Protein AF-0000000074539865 (afdb_homodimer)

Solvent-accessible surface area (backbone atoms only — not comparable to full-atom values): 16036 Å² total; per-residue (Å²): 131,87,47,72,59,52,36,39,35,50,22,29,33,56,69,34,39,37,68,66,50,24,8,61,72,42,70,49,50,56,68,56,40,50,52,50,49,50,51,35,33,75,71,56,28,32,43,82,44,60,30,44,44,44,73,35,41,64,71,61,54,40,61,40,39,36,40,36,40,30,18,60,74,44,59,74,61,45,48,50,52,49,52,58,56,50,66,71,38,54,41,46,21,34,31,31,33,37,48,96,51,83,43,35,31,40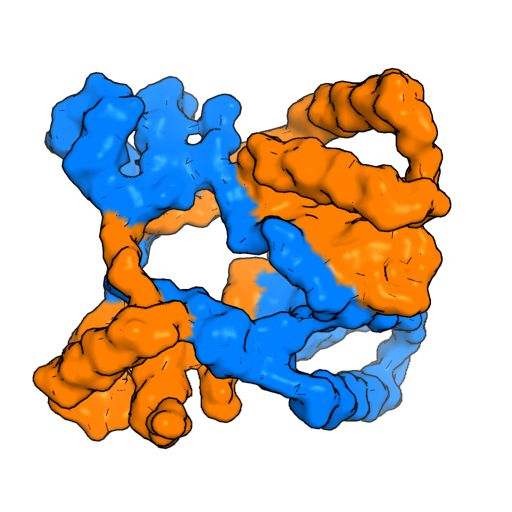,35,36,33,48,24,63,39,69,66,54,45,53,54,52,49,51,53,50,52,51,49,34,61,75,68,69,56,55,64,48,75,47,76,39,43,46,75,39,77,76,39,86,49,75,57,32,78,74,115,130,86,48,72,57,52,35,39,36,49,22,28,32,56,70,34,39,37,68,68,52,24,8,60,73,40,70,47,49,55,67,56,42,50,52,50,49,51,52,35,34,74,71,56,28,31,46,80,45,60,29,44,44,43,71,35,41,63,72,61,55,40,62,41,37,36,40,36,38,30,18,60,74,45,60,75,62,45,47,49,52,50,52,58,58,51,66,70,37,52,42,46,20,32,30,32,34,38,48,98,50,83,43,37,33,40,35,36,33,48,26,62,40,69,65,54,45,53,53,54,49,51,53,49,52,51,48,32,61,75,67,67,55,56,65,47,74,47,77,38,43,45,75,40,78,78,38,84,49,76,58,33,77,72,116

Sequence (310 aa):
MIDEKNLKILEAIAKGLSLEEIAEYAGVSKKTAYNRIKMLEDMGIVKKVKRTWEIDYKKAECDTIGILLLGVHNDYEGLKKITERLAKFDFVEKIYKLVGSNYNLLVVVRYKNLKELVSEGEKFLEWLQRSGIKIDSMAQFVGETVKDSRRTILLMIDEKNLKILEAIAKGLSLEEIAEYAGVSKKTAYNRIKMLEDMGIVKKVKRTWEIDYKKAECDTIGILLLGVHNDYEGLKKITERLAKFDFVEKIYKLVGSNYNLLVVVRYKNLKELVSEGEKFLEWLQRSGIKIDSMAQFVGETVKDSRRTILL

Nearest PDB structures (foldseek):
  2efo-assembly1_A  TM=8.301E-01  e=5.900E-10  Sulfurisphaera tokodaii str. 7
  2pn6-assembly1_A  TM=8.336E-01  e=4.194E-09  Sulfurisphaera tokodaii
  2p6s-assembly1_H  TM=8.248E-01  e=6.848E-09  Neisseria meningitidis MC58
  2pmh-assembly1_A  TM=8.325E-01  e=5.698E-09  Sulfurisphaera tokodaii str. 7
  4pcq-assembly1_B  TM=7.084E-01  e=1.298E-07  Mycobacterium tuberculosis H37Rv

Foldseek 3Di:
DQDPLNLQLQLCVQVVHDLVVSCVSSVHDSVVSVVSQVVCVVVVNDDDDPDDDDDDCVVVQWAWKKKKFKQFPDPPVLVVVLCVVLVPDPQWDDWAQCPDDSTGIIIMGIGSDPVRVVVVVVVSVVVCVVVVTDMDMDMDTDPDDPDDGDDSNPD/DQDPLNLQLQLCVQVVHDLCVSCVSSVHDSVVSVVSQVVCVVVVNDDDDPDDDDDDCVVVLWAWKKKKFKQFPDPPVLVVVLCVVLVPDPQWDDWAQCPDDSTGIIIMGIGSDPVRVVVVVVVSVVVCVVVVTDMDMDMDTDPDDPDDGDDSNPD

pLDDT: mean 91.75, std 6.08, range [60.16, 97.62]

Radius of gyration: 20.84 Å; Cα contacts (8 Å, |Δi|>4): 579; chains: 2; bounding box: 50×54×47 Å

Organism: Archaeoglobus fulgidus (strain ATCC 49558 / DSM 4304 / JCM 9628 / NBRC 100126 / VC-16) (NCBI:txid224325)

Secondary structure (DSSP, 8-state):
---HHHHHHHHHHHTT--HHHHHHHHTS-HHHHHHHHHHHHHTTSEEE----EEE-TTTTT--EEEEEEEEE-S-HHHHHHHHHHHHT-TTEEEEEEEESSS--EEEEEEESSHHHHHHHHHHHHHHHHHHT--EEEEEEEEEEEEEE-------/---HHHHHHHHHHHTT--HHHHHHHHTS-HHHHHHHHHHHHHTTSEEE----EEE-TTTTT--EEEEEEEEE-S-HHHHHHHHHHHHT-TTEEEEEEEESSS--EEEEEEESSHHHHHHHHHHHHHHHHHHT--EEEEEEEEEEEEEE-------

Structure (mmCIF, N/CA/C/O backbone):
data_AF-0000000074539865-model_v1
#
loop_
_entity.id
_entity.type
_entity.pdbx_description
1 polymer 'Transcriptional regulatory protein, AsnC family'
#
loop_
_atom_site.group_PDB
_atom_site.id
_atom_site.type_symbol
_atom_site.label_atom_id
_atom_site.label_alt_id
_atom_site.label_comp_id
_atom_site.label_asym_id
_atom_site.label_entity_id
_atom_site.label_seq_id
_atom_site.pdbx_PDB_ins_code
_atom_site.Cartn_x
_atom_site.Cartn_y
_atom_site.Cartn_z
_atom_site.occupancy
_atom_site.B_iso_or_equiv
_atom_site.auth_seq_id
_atom_site.auth_comp_id
_atom_site.auth_asym_id
_atom_site.auth_atom_id
_atom_site.pdbx_PDB_model_num
ATOM 1 N N . MET A 1 1 ? 13.68 18.109 -17.203 1 60.16 1 MET A N 1
ATOM 2 C CA . MET A 1 1 ? 14.367 16.906 -16.766 1 60.16 1 MET A CA 1
ATOM 3 C C . MET A 1 1 ? 14.625 16.938 -15.266 1 60.16 1 MET A C 1
ATOM 5 O O . MET A 1 1 ? 14.867 18.016 -14.703 1 60.16 1 MET A O 1
ATOM 9 N N . ILE A 1 2 ? 14.117 15.898 -14.523 1 78.88 2 ILE A N 1
ATOM 10 C CA . ILE A 1 2 ? 14.352 15.883 -13.086 1 78.88 2 ILE A CA 1
ATOM 11 C C . ILE A 1 2 ? 15.828 15.594 -12.805 1 78.88 2 ILE A C 1
ATOM 13 O O . ILE A 1 2 ? 16.391 14.633 -13.336 1 78.88 2 ILE A O 1
ATOM 17 N N . ASP A 1 3 ? 16.531 16.641 -12.281 1 86.19 3 ASP A N 1
ATOM 18 C CA . ASP A 1 3 ? 17.953 16.484 -11.977 1 86.19 3 ASP A CA 1
ATOM 19 C C . ASP A 1 3 ? 18.156 15.781 -10.633 1 86.19 3 ASP A C 1
ATOM 21 O O . ASP A 1 3 ? 17.188 15.32 -10.023 1 86.19 3 ASP A O 1
ATOM 25 N N . GLU A 1 4 ? 19.469 15.633 -10.312 1 89.88 4 GLU A N 1
ATOM 26 C CA . GLU A 1 4 ? 19.828 14.883 -9.109 1 89.88 4 GLU A CA 1
ATOM 27 C C . GLU A 1 4 ? 19.219 15.508 -7.863 1 89.88 4 GLU A C 1
ATOM 29 O O . GLU A 1 4 ? 18.781 14.797 -6.953 1 89.88 4 GLU A O 1
ATOM 34 N N . LYS A 1 5 ? 19.25 16.812 -7.789 1 91.62 5 LYS A N 1
ATOM 35 C CA . LYS A 1 5 ? 18.672 17.5 -6.641 1 91.62 5 LYS A CA 1
ATOM 36 C C . LYS A 1 5 ? 17.172 17.234 -6.527 1 91.62 5 LYS A C 1
ATOM 38 O O . LYS A 1 5 ? 16.656 17 -5.434 1 91.62 5 LYS A O 1
ATOM 43 N N . ASN A 1 6 ? 16.516 17.25 -7.641 1 93.31 6 ASN A N 1
ATOM 44 C CA . ASN A 1 6 ? 15.094 16.938 -7.645 1 93.31 6 ASN A CA 1
ATOM 45 C C . ASN A 1 6 ? 14.828 15.523 -7.152 1 93.31 6 ASN A C 1
ATOM 47 O O . ASN A 1 6 ? 13.852 15.281 -6.438 1 93.31 6 ASN A O 1
ATOM 51 N N . LEU A 1 7 ? 15.711 14.68 -7.535 1 92.81 7 LEU A N 1
ATOM 52 C CA . LEU A 1 7 ? 15.539 13.297 -7.098 1 92.81 7 LEU A CA 1
ATOM 53 C C . LEU A 1 7 ? 15.727 13.18 -5.59 1 92.81 7 LEU A C 1
ATOM 55 O O . LEU A 1 7 ? 14.992 12.438 -4.926 1 92.81 7 LEU A O 1
ATOM 59 N N . LYS A 1 8 ? 16.672 13.859 -5.074 1 94.31 8 LYS A N 1
ATOM 60 C CA . LYS A 1 8 ? 16.891 13.867 -3.629 1 94.31 8 LYS A CA 1
ATOM 61 C C . LYS A 1 8 ? 15.68 14.461 -2.906 1 94.31 8 LYS A C 1
ATOM 63 O O . LYS A 1 8 ? 15.281 13.977 -1.845 1 94.31 8 LYS A O 1
ATOM 68 N N . ILE A 1 9 ? 15.203 15.438 -3.486 1 95.44 9 ILE A N 1
ATOM 69 C CA . ILE A 1 9 ? 14.016 16.062 -2.92 1 95.44 9 ILE A CA 1
ATOM 70 C C . ILE A 1 9 ? 12.844 15.094 -2.943 1 95.44 9 ILE A C 1
ATOM 72 O O . ILE A 1 9 ? 12.133 14.945 -1.95 1 95.44 9 ILE A O 1
ATOM 76 N N . LEU A 1 10 ? 12.695 14.445 -4 1 94.69 10 LEU A N 1
ATOM 77 C CA . LEU A 1 10 ? 11.625 13.453 -4.113 1 94.69 10 LEU A CA 1
ATOM 78 C C . LEU A 1 10 ? 11.805 12.352 -3.068 1 94.69 10 LEU A C 1
ATOM 80 O O . LEU A 1 10 ? 10.828 11.914 -2.459 1 94.69 10 LEU A O 1
ATOM 84 N N . GLU A 1 11 ? 13 11.938 -2.873 1 94.62 11 GLU A N 1
ATOM 85 C CA . GLU A 1 11 ? 13.289 10.93 -1.858 1 94.62 11 GLU A CA 1
ATOM 86 C C . GLU A 1 11 ? 12.883 11.414 -0.469 1 94.62 11 GLU A C 1
ATOM 88 O O . GLU A 1 11 ? 12.25 10.68 0.29 1 94.62 11 GLU A O 1
ATOM 93 N N . ALA A 1 12 ? 13.266 12.609 -0.208 1 93.94 12 ALA A N 1
ATOM 94 C CA . ALA A 1 12 ? 12.953 13.188 1.096 1 93.94 12 ALA A CA 1
ATOM 95 C C . ALA A 1 12 ? 11.445 13.305 1.295 1 93.94 12 ALA A C 1
ATOM 97 O O . ALA A 1 12 ? 10.93 13.047 2.387 1 93.94 12 ALA A O 1
ATOM 98 N N . ILE A 1 13 ? 10.758 13.656 0.245 1 93.5 13 ILE A N 1
ATOM 99 C CA . ILE A 1 13 ? 9.305 13.734 0.297 1 93.5 13 ILE A CA 1
ATOM 100 C C . ILE A 1 13 ? 8.727 12.352 0.576 1 93.5 13 ILE A C 1
ATOM 102 O O . ILE A 1 13 ? 7.852 12.195 1.435 1 93.5 13 ILE A O 1
ATOM 106 N N . ALA A 1 14 ? 9.219 11.398 -0.151 1 91.56 14 ALA A N 1
ATOM 107 C CA . ALA A 1 14 ? 8.742 10.031 0.02 1 91.56 14 ALA A CA 1
ATOM 108 C C . ALA A 1 14 ? 8.953 9.555 1.456 1 91.56 14 ALA A C 1
ATOM 110 O O . ALA A 1 14 ? 8.133 8.797 1.989 1 91.56 14 ALA A O 1
ATOM 111 N N . LYS A 1 15 ? 9.992 10.023 2.076 1 90.81 15 LYS A N 1
ATOM 112 C CA . LYS A 1 15 ? 10.32 9.648 3.447 1 90.81 15 LYS A CA 1
ATOM 113 C C . LYS A 1 15 ? 9.469 10.406 4.453 1 90.81 15 LYS A C 1
ATOM 115 O O . LYS A 1 15 ? 9.508 10.125 5.652 1 90.81 15 LYS A O 1
ATOM 120 N N . GLY A 1 16 ? 8.742 11.406 3.963 1 87.75 16 GLY A N 1
ATOM 121 C CA . GLY A 1 16 ? 7.84 12.156 4.82 1 87.75 16 GLY A CA 1
ATOM 122 C C . GLY A 1 16 ? 8.531 13.25 5.609 1 87.75 16 GLY A C 1
ATOM 123 O O . GLY A 1 16 ? 8.125 13.57 6.727 1 87.75 16 GLY A O 1
ATOM 124 N N . LEU A 1 17 ? 9.516 13.781 5.047 1 89.69 17 LEU A N 1
ATOM 125 C CA . LEU A 1 17 ? 10.289 14.797 5.75 1 89.69 17 LEU A CA 1
ATOM 126 C C . LEU A 1 17 ? 9.648 16.172 5.586 1 89.69 17 LEU A C 1
ATOM 128 O O . LEU A 1 17 ? 8.953 16.422 4.602 1 89.69 17 LEU A O 1
ATOM 132 N N . SER A 1 18 ? 9.867 17.047 6.578 1 90.69 18 SER A N 1
ATOM 133 C CA . SER A 1 18 ? 9.422 18.438 6.512 1 90.69 18 SER A CA 1
ATOM 134 C C . SER A 1 18 ? 10.25 19.234 5.504 1 90.69 18 SER A C 1
ATOM 136 O O . SER A 1 18 ? 11.281 18.766 5.023 1 90.69 18 SER A O 1
ATOM 138 N N . LEU A 1 19 ? 9.711 20.438 5.199 1 93.5 19 LEU A N 1
ATOM 139 C CA . LEU A 1 19 ? 10.43 21.281 4.258 1 93.5 19 LEU A CA 1
ATOM 140 C C . LEU A 1 19 ? 11.859 21.531 4.719 1 93.5 19 LEU A C 1
ATOM 142 O O . LEU A 1 19 ? 12.797 21.469 3.918 1 93.5 19 LEU A O 1
ATOM 146 N N . GLU A 1 20 ? 11.992 21.766 5.992 1 94.81 20 GLU A N 1
ATOM 147 C CA . GLU A 1 20 ? 13.32 22 6.551 1 94.81 20 GLU A CA 1
ATOM 148 C C . GLU A 1 20 ? 14.203 20.766 6.391 1 94.81 20 GLU A C 1
ATOM 150 O O . GLU A 1 20 ? 15.359 20.875 5.977 1 94.81 20 GLU A O 1
ATOM 155 N N . GLU A 1 21 ? 13.727 19.656 6.66 1 95.19 21 GLU A N 1
ATOM 156 C CA . GLU A 1 21 ? 14.469 18.391 6.559 1 95.19 21 GLU A CA 1
ATOM 157 C C . GLU A 1 21 ? 14.758 18.031 5.105 1 95.19 21 GLU A C 1
ATOM 159 O O . GLU A 1 21 ? 15.805 17.469 4.793 1 95.19 21 GLU A O 1
ATOM 164 N N . ILE A 1 22 ? 13.797 18.344 4.262 1 96.06 22 ILE A N 1
ATOM 165 C CA . ILE A 1 22 ? 13.977 18.109 2.832 1 96.06 22 ILE A CA 1
ATOM 166 C C . ILE A 1 22 ? 15.156 18.922 2.322 1 96.06 22 ILE A C 1
ATOM 168 O O . ILE A 1 22 ? 16.016 18.406 1.602 1 96.06 22 ILE A O 1
ATOM 172 N N . ALA A 1 23 ? 15.188 20.188 2.727 1 97.06 23 ALA A N 1
ATOM 173 C CA . ALA A 1 23 ? 16.281 21.062 2.328 1 97.06 23 ALA A CA 1
ATOM 174 C C . ALA A 1 23 ? 17.625 20.516 2.783 1 97.06 23 ALA A C 1
ATOM 176 O O . ALA A 1 23 ? 18.578 20.469 2.004 1 97.06 23 ALA A O 1
ATOM 177 N N . GLU A 1 24 ? 17.703 20.047 3.996 1 97.38 24 GLU A N 1
ATOM 178 C CA . GLU A 1 24 ? 18.922 19.469 4.555 1 97.38 24 GLU A CA 1
ATOM 179 C C . GLU A 1 24 ? 19.328 18.188 3.809 1 97.38 24 GLU A C 1
ATOM 181 O O . GLU A 1 24 ? 20.484 18.031 3.441 1 97.38 24 GLU A O 1
ATOM 186 N N . TYR A 1 25 ? 18.375 17.422 3.561 1 95.44 25 TYR A N 1
ATOM 187 C CA . TYR A 1 25 ? 18.625 16.141 2.889 1 95.44 25 TYR A CA 1
ATOM 188 C C . TYR A 1 25 ? 19.156 16.375 1.479 1 95.44 25 TYR A C 1
ATOM 190 O O . TYR A 1 25 ? 20.047 15.648 1.028 1 95.44 25 TYR A O 1
ATOM 198 N N . ALA A 1 26 ? 18.641 17.344 0.819 1 96.12 26 ALA A N 1
ATOM 199 C CA . ALA A 1 26 ? 19 17.625 -0.569 1 96.12 26 ALA A CA 1
ATOM 200 C C . ALA A 1 26 ? 20.219 18.531 -0.648 1 96.12 26 ALA A C 1
ATOM 202 O O . ALA A 1 26 ? 20.781 18.75 -1.729 1 96.12 26 ALA A O 1
ATOM 203 N N . GLY A 1 27 ? 20.594 19.109 0.435 1 96.69 27 GLY A N 1
ATOM 204 C CA . GLY A 1 27 ? 21.734 20 0.462 1 96.69 27 GLY A CA 1
ATOM 205 C C . GLY A 1 27 ? 21.484 21.344 -0.212 1 96.69 27 GLY A C 1
ATOM 206 O O . GLY A 1 27 ? 22.328 21.844 -0.958 1 96.69 27 GLY A O 1
ATOM 207 N N . VAL A 1 28 ? 20.359 21.844 -0.021 1 97 28 VAL A N 1
ATOM 208 C CA . VAL A 1 28 ? 19.984 23.125 -0.601 1 97 28 VAL A CA 1
ATOM 209 C C . VAL A 1 28 ? 19.344 24.016 0.466 1 97 28 VAL A C 1
ATOM 211 O O . VAL A 1 28 ? 19.094 23.562 1.588 1 97 28 VAL A O 1
ATOM 214 N N . SER A 1 29 ? 19.109 25.266 0.075 1 97.31 29 SER A N 1
ATOM 215 C CA . SER A 1 29 ? 18.406 26.15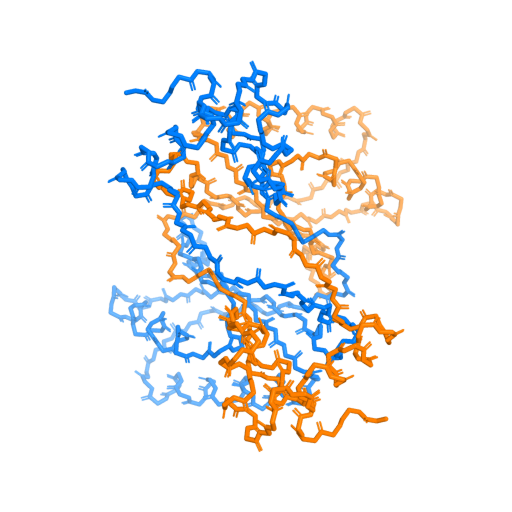6 0.986 1 97.31 29 SER A CA 1
ATOM 216 C C . SER A 1 29 ? 16.922 25.828 1.047 1 97.31 29 SER A C 1
ATOM 218 O O . SER A 1 29 ? 16.391 25.203 0.13 1 97.31 29 SER A O 1
ATOM 220 N N . LYS A 1 30 ? 16.328 26.219 2.117 1 97.31 30 LYS A N 1
ATOM 221 C CA . LYS A 1 30 ? 14.883 26.031 2.256 1 97.31 30 LYS A CA 1
ATOM 222 C C . LYS A 1 30 ? 14.133 26.656 1.082 1 97.31 30 LYS A C 1
ATOM 224 O O . LYS A 1 30 ? 13.172 26.062 0.578 1 97.31 30 LYS A O 1
ATOM 229 N N . LYS A 1 31 ? 14.578 27.812 0.707 1 97.38 31 LYS A N 1
ATOM 230 C CA . LYS A 1 31 ? 13.953 28.5 -0.417 1 97.38 31 LYS A CA 1
ATOM 231 C C . LYS A 1 31 ? 14.086 27.688 -1.704 1 97.38 31 LYS A C 1
ATOM 233 O O . LYS A 1 31 ? 13.117 27.531 -2.447 1 97.38 31 LYS A O 1
ATOM 238 N N . THR A 1 32 ? 15.211 27.219 -1.97 1 96.88 32 THR A N 1
ATOM 239 C CA . THR A 1 32 ? 15.453 26.406 -3.16 1 96.88 32 THR A CA 1
ATOM 240 C C . THR A 1 32 ? 14.602 25.141 -3.133 1 96.88 32 THR A C 1
ATOM 242 O O . THR A 1 32 ? 13.984 24.781 -4.137 1 96.88 32 THR A O 1
ATOM 245 N N . ALA A 1 33 ? 14.633 24.484 -2.002 1 97.19 33 ALA A N 1
ATOM 246 C CA . ALA A 1 33 ? 13.812 23.281 -1.857 1 97.19 33 ALA A CA 1
ATOM 247 C C . ALA A 1 33 ? 12.352 23.578 -2.182 1 97.19 33 ALA A C 1
ATOM 249 O O . ALA A 1 33 ? 11.711 22.828 -2.926 1 97.19 33 ALA A O 1
ATOM 250 N N . TYR A 1 34 ? 11.898 24.609 -1.657 1 96.38 34 TYR A N 1
ATOM 251 C CA . TYR A 1 34 ? 10.508 24.984 -1.873 1 96.38 34 TYR A CA 1
ATOM 252 C C . TYR A 1 34 ? 10.234 25.25 -3.352 1 96.38 34 TYR A C 1
ATOM 254 O O . TYR A 1 34 ? 9.234 24.766 -3.896 1 96.38 34 TYR A O 1
ATOM 262 N N . ASN A 1 35 ? 11.039 25.969 -3.951 1 96.88 35 ASN A N 1
ATOM 263 C CA . ASN A 1 35 ? 10.883 26.266 -5.371 1 96.88 35 ASN A CA 1
ATOM 264 C C . ASN A 1 35 ? 10.875 24.984 -6.215 1 96.88 35 ASN A C 1
ATOM 266 O O . ASN A 1 35 ? 10.086 24.859 -7.148 1 96.88 35 ASN A O 1
ATOM 270 N N . ARG A 1 36 ? 11.758 24.172 -5.859 1 96.62 36 ARG A N 1
ATOM 271 C CA . ARG A 1 36 ? 11.836 22.906 -6.59 1 96.62 36 ARG A CA 1
ATOM 272 C C . ARG A 1 36 ? 10.57 22.078 -6.383 1 96.62 36 ARG A C 1
ATOM 274 O O . ARG A 1 36 ? 10.078 21.453 -7.32 1 96.62 36 ARG A O 1
ATOM 281 N N . ILE A 1 37 ? 10.109 22.031 -5.199 1 96.31 37 ILE A N 1
ATOM 282 C CA . ILE A 1 37 ? 8.891 21.297 -4.902 1 96.31 37 ILE A CA 1
ATOM 283 C C . ILE A 1 37 ? 7.727 21.875 -5.699 1 96.31 37 ILE A C 1
ATOM 285 O O . ILE A 1 37 ? 6.914 21.141 -6.262 1 96.31 37 ILE A O 1
ATOM 289 N N . LYS A 1 38 ? 7.676 23.141 -5.711 1 96.25 38 LYS A N 1
ATOM 290 C CA . LYS A 1 38 ? 6.625 23.812 -6.48 1 96.25 38 LYS A CA 1
ATOM 291 C C . LYS A 1 38 ? 6.699 23.422 -7.953 1 96.25 38 LYS A C 1
ATOM 293 O O . LYS A 1 38 ? 5.668 23.188 -8.594 1 96.25 38 LYS A O 1
ATOM 298 N N . MET A 1 39 ? 7.867 23.438 -8.43 1 96.19 39 MET A N 1
ATOM 299 C CA . MET A 1 39 ? 8.07 23 -9.812 1 96.19 39 MET A CA 1
ATOM 300 C C . MET A 1 39 ? 7.566 21.578 -10.016 1 96.19 39 MET A C 1
ATOM 302 O O . MET A 1 39 ? 6.891 21.297 -11.008 1 96.19 39 MET A O 1
ATOM 306 N N . LEU A 1 40 ? 7.938 20.734 -9.117 1 96.12 40 LEU A N 1
ATOM 307 C CA . LEU A 1 40 ? 7.504 19.344 -9.195 1 96.12 40 LEU A CA 1
ATOM 308 C C . LEU A 1 40 ? 5.988 19.234 -9.094 1 96.12 40 LEU A C 1
ATOM 310 O O . LEU A 1 40 ? 5.375 18.375 -9.711 1 96.12 40 LEU A O 1
ATOM 314 N N . GLU A 1 41 ? 5.398 20.094 -8.305 1 95.81 41 GLU A N 1
ATOM 315 C CA . GLU A 1 41 ? 3.943 20.172 -8.211 1 95.81 41 GLU A CA 1
ATOM 316 C C . GLU A 1 41 ? 3.326 20.547 -9.555 1 95.81 41 GLU A C 1
ATOM 318 O O . GLU A 1 41 ? 2.346 19.953 -9.992 1 95.81 41 GLU A O 1
ATOM 323 N N . ASP A 1 42 ? 3.902 21.469 -10.164 1 95.75 42 ASP A N 1
ATOM 324 C CA . ASP A 1 42 ? 3.414 21.938 -11.453 1 95.75 42 ASP A CA 1
ATOM 325 C C . ASP A 1 42 ? 3.494 20.828 -12.508 1 95.75 42 ASP A C 1
ATOM 327 O O . ASP A 1 42 ? 2.662 20.781 -13.414 1 95.75 42 ASP A O 1
ATOM 331 N N . MET A 1 43 ? 4.461 20 -12.305 1 95.06 43 MET A N 1
ATOM 332 C CA . MET A 1 43 ? 4.637 18.891 -13.227 1 95.06 43 MET A CA 1
ATOM 333 C C . MET A 1 43 ? 3.703 17.734 -12.867 1 95.06 43 MET A C 1
ATOM 335 O O . MET A 1 43 ? 3.625 16.75 -13.594 1 95.06 43 MET A O 1
ATOM 339 N N . GLY A 1 44 ? 3.066 17.766 -11.719 1 94.81 44 GLY A N 1
ATOM 340 C CA . GLY A 1 44 ? 2.131 16.734 -11.289 1 94.81 44 GLY A CA 1
ATOM 341 C C . GLY A 1 44 ? 2.801 15.578 -10.578 1 94.81 44 GLY A C 1
ATOM 342 O O . GLY A 1 44 ? 2.154 14.57 -10.281 1 94.81 44 GLY A O 1
ATOM 343 N N . ILE A 1 45 ? 4.074 15.703 -10.312 1 95.19 45 ILE A N 1
ATOM 344 C CA . ILE A 1 45 ? 4.836 14.625 -9.695 1 95.19 45 ILE A CA 1
ATOM 345 C C . ILE A 1 45 ? 4.59 14.617 -8.188 1 95.19 45 ILE A C 1
ATOM 347 O O . ILE A 1 45 ? 4.57 13.555 -7.562 1 95.19 45 ILE A O 1
ATOM 351 N N . VAL A 1 46 ? 4.398 15.844 -7.68 1 95.25 46 VAL A N 1
ATOM 352 C CA . VAL A 1 46 ? 4.184 16.016 -6.246 1 95.25 46 VAL A CA 1
ATOM 353 C C . VAL A 1 46 ? 2.861 16.734 -6.004 1 95.25 46 VAL A C 1
ATOM 355 O O . VAL A 1 46 ? 2.449 17.578 -6.809 1 95.25 46 VAL A O 1
ATOM 358 N N . LYS A 1 47 ? 2.242 16.375 -4.965 1 93.38 47 LYS A N 1
ATOM 359 C CA . LYS A 1 47 ? 1.027 17.062 -4.555 1 93.38 47 LYS A CA 1
ATOM 360 C C . LYS A 1 47 ? 1.044 17.375 -3.059 1 93.38 47 LYS A C 1
ATOM 362 O O . LYS A 1 47 ? 1.51 16.547 -2.262 1 93.38 47 LYS A O 1
ATOM 367 N N . LYS A 1 48 ? 0.541 18.516 -2.729 1 89.5 48 LYS A N 1
ATOM 368 C CA . LYS A 1 48 ? 0.426 18.875 -1.32 1 89.5 48 LYS A CA 1
ATOM 369 C C . LYS A 1 48 ? -0.658 18.062 -0.626 1 89.5 48 LYS A C 1
ATOM 371 O O . LYS A 1 48 ? -1.729 17.828 -1.192 1 89.5 48 LYS A O 1
ATOM 376 N N . VAL A 1 49 ? -0.292 17.625 0.583 1 83.38 49 VAL A N 1
ATOM 377 C CA . VAL A 1 49 ? -1.273 16.875 1.363 1 83.38 49 VAL A CA 1
ATOM 378 C C . VAL A 1 49 ? -1.455 17.547 2.73 1 83.38 49 VAL A C 1
ATOM 380 O O . VAL A 1 49 ? -0.55 18.219 3.227 1 83.38 49 VAL A O 1
ATOM 383 N N . LYS A 1 50 ? -2.617 17.484 3.275 1 75.88 50 LYS A N 1
ATOM 384 C CA . LYS A 1 50 ? -2.959 18.109 4.551 1 75.88 50 LYS A CA 1
ATOM 385 C C . LYS A 1 50 ? -2.879 17.094 5.695 1 75.88 50 LYS A C 1
ATOM 387 O O . LYS A 1 50 ? -3.061 17.469 6.859 1 75.88 50 LYS A O 1
ATOM 392 N N . ARG A 1 51 ? -2.426 16 5.387 1 76.81 51 ARG A N 1
ATOM 393 C CA . ARG A 1 51 ? -2.469 14.938 6.379 1 76.81 51 ARG A CA 1
ATOM 394 C C . ARG A 1 51 ? -1.49 15.211 7.516 1 76.81 51 ARG A C 1
ATOM 396 O O . ARG A 1 51 ? -0.309 15.469 7.277 1 76.81 51 ARG A O 1
ATOM 403 N N . THR A 1 52 ? -2.084 15.203 8.742 1 84.62 52 THR A N 1
ATOM 404 C CA . THR A 1 52 ? -1.261 15.469 9.914 1 84.62 52 THR A CA 1
ATOM 405 C C . THR A 1 52 ? -1.122 14.219 10.773 1 84.62 52 THR A C 1
ATOM 407 O O . THR A 1 52 ? -0.266 14.156 11.656 1 84.62 52 THR A O 1
ATOM 410 N N . TRP A 1 53 ? -1.942 13.211 10.523 1 91.31 53 TRP A N 1
ATOM 411 C CA . TRP A 1 53 ? -1.903 11.984 11.312 1 91.31 53 TRP A CA 1
ATOM 412 C C . TRP A 1 53 ? -2.002 10.758 10.414 1 91.31 53 TRP A C 1
ATOM 414 O O . TRP A 1 53 ? -2.494 10.844 9.281 1 91.31 53 TRP A O 1
ATOM 424 N N . GLU A 1 54 ? -1.453 9.641 10.961 1 91.12 54 GLU A N 1
ATOM 425 C CA . GLU A 1 54 ? -1.616 8.336 10.328 1 91.12 54 GLU A CA 1
ATOM 426 C C . GLU A 1 54 ? -2.094 7.289 11.336 1 91.12 54 GLU A C 1
ATOM 428 O O . GLU A 1 54 ? -1.94 7.473 12.539 1 91.12 54 GLU A O 1
ATOM 433 N N . ILE A 1 55 ? -2.674 6.234 10.719 1 93.25 55 ILE A N 1
ATOM 434 C CA . ILE A 1 55 ? -3.27 5.215 11.57 1 93.25 55 ILE A CA 1
ATOM 435 C C . ILE A 1 55 ? -2.391 3.965 11.57 1 93.25 55 ILE A C 1
ATOM 437 O O . ILE A 1 55 ? -1.889 3.551 10.523 1 93.25 55 ILE A O 1
ATOM 441 N N . ASP A 1 56 ? -2.246 3.443 12.797 1 92.56 56 ASP A N 1
ATOM 442 C CA . ASP A 1 56 ? -1.755 2.074 12.922 1 92.56 56 ASP A CA 1
ATOM 443 C C . ASP A 1 56 ? -2.904 1.071 12.852 1 92.56 56 ASP A C 1
ATOM 445 O O . ASP A 1 56 ? -3.605 0.856 13.844 1 92.56 56 ASP A O 1
ATOM 449 N N . TYR A 1 57 ? -3.006 0.407 11.75 1 92.5 57 TYR A N 1
ATOM 450 C CA . TYR A 1 57 ? -4.16 -0.45 11.5 1 92.5 57 TYR A CA 1
ATOM 451 C C . TYR A 1 57 ? -4.148 -1.659 12.43 1 92.5 57 TYR A C 1
ATOM 453 O O . TYR A 1 57 ? -5.203 -2.189 12.781 1 92.5 57 TYR A O 1
ATOM 461 N N . LYS A 1 58 ? -3.018 -2.107 12.797 1 90 58 LYS A N 1
ATOM 462 C CA . LYS A 1 58 ? -2.928 -3.215 13.742 1 90 58 LYS A CA 1
ATOM 463 C C . LYS A 1 58 ? -3.49 -2.818 15.102 1 90 58 LYS A C 1
ATOM 465 O O . LYS A 1 58 ? -4.332 -3.525 15.664 1 90 58 LYS A O 1
ATOM 470 N N . LYS A 1 59 ? -3.094 -1.671 15.562 1 90.69 59 LYS A N 1
ATOM 471 C CA . LYS A 1 59 ? -3.561 -1.191 16.859 1 90.69 59 LYS A CA 1
ATOM 472 C C . LYS A 1 59 ? -5.023 -0.763 16.797 1 90.69 59 LYS A C 1
ATOM 474 O O . LYS A 1 59 ? -5.727 -0.784 17.812 1 90.69 59 LYS A O 1
ATOM 479 N N . ALA A 1 60 ? -5.465 -0.478 15.602 1 91.69 60 ALA A N 1
ATOM 480 C CA . ALA A 1 60 ? -6.863 -0.113 15.398 1 91.69 60 ALA A CA 1
ATOM 481 C C . ALA A 1 60 ? -7.73 -1.353 15.188 1 91.69 60 ALA A C 1
ATOM 483 O O . ALA A 1 60 ? -8.914 -1.241 14.875 1 91.69 60 ALA A O 1
ATOM 484 N N . GLU A 1 61 ? -7.195 -2.502 15.219 1 89 61 GLU A N 1
ATOM 485 C CA . GLU A 1 61 ? -7.887 -3.781 15.086 1 89 61 GLU A CA 1
ATOM 486 C C . GLU A 1 61 ? -8.516 -3.928 13.703 1 89 61 GLU A C 1
ATOM 488 O O . GLU A 1 61 ? -9.672 -4.324 13.578 1 89 61 GLU A O 1
ATOM 493 N N . CYS A 1 62 ? -7.836 -3.49 12.742 1 91.88 62 CYS A N 1
ATOM 494 C CA . CYS A 1 62 ? -8.203 -3.602 11.336 1 91.88 62 CYS A CA 1
ATOM 495 C C . CYS A 1 62 ? -7.027 -4.082 10.5 1 91.88 62 CYS A C 1
ATOM 497 O O . CYS A 1 62 ? -6.594 -3.391 9.57 1 91.88 62 CYS A O 1
ATOM 499 N N . ASP A 1 63 ? -6.527 -5.238 10.867 1 90.44 63 ASP A N 1
ATOM 500 C CA . ASP A 1 63 ? -5.273 -5.656 10.25 1 90.44 63 ASP A CA 1
ATOM 501 C C . ASP A 1 63 ? -5.395 -7.055 9.648 1 90.44 63 ASP A C 1
ATOM 503 O O . ASP A 1 63 ? -4.391 -7.742 9.453 1 90.44 63 ASP A O 1
ATOM 507 N N . THR A 1 64 ? -6.66 -7.477 9.461 1 93.25 64 THR A N 1
ATOM 508 C CA . THR A 1 64 ? -6.875 -8.734 8.758 1 93.25 64 THR A CA 1
ATOM 509 C C . THR A 1 64 ? -6.738 -8.547 7.25 1 93.25 64 THR A C 1
ATOM 511 O O . THR A 1 64 ? -7.59 -7.91 6.621 1 93.25 64 THR A O 1
ATOM 514 N N . ILE A 1 65 ? -5.676 -9.117 6.699 1 94.75 65 ILE A N 1
ATOM 515 C CA . ILE A 1 65 ? -5.395 -8.898 5.285 1 94.75 65 ILE A CA 1
ATOM 516 C C . ILE A 1 65 ? -5.629 -10.188 4.504 1 94.75 65 ILE A C 1
ATOM 518 O O . ILE A 1 65 ? -5.258 -11.273 4.961 1 94.75 65 ILE A O 1
ATOM 522 N N . GLY A 1 66 ? -6.301 -10.031 3.406 1 93.56 66 GLY A N 1
ATOM 523 C CA . GLY A 1 66 ? -6.461 -11.117 2.447 1 93.56 66 GLY A CA 1
ATOM 524 C C . GLY A 1 66 ? -5.902 -10.789 1.076 1 93.56 66 GLY A C 1
ATOM 525 O O . GLY A 1 66 ? -5.965 -9.641 0.635 1 93.56 66 GLY A O 1
ATOM 526 N N 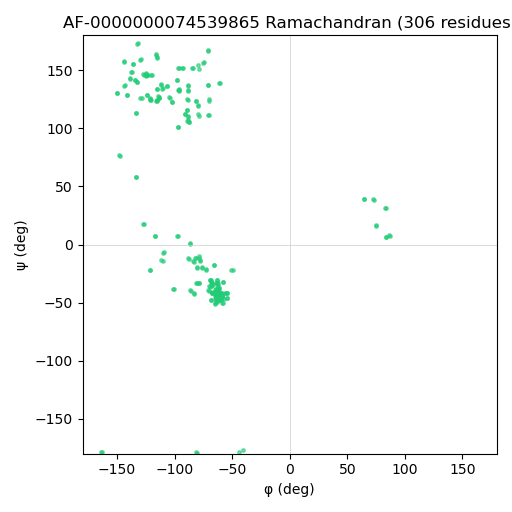. ILE A 1 67 ? -5.375 -11.828 0.453 1 94.38 67 ILE A N 1
ATOM 527 C CA . ILE A 1 67 ? -4.914 -11.742 -0.928 1 94.38 67 ILE A CA 1
ATOM 528 C C . ILE A 1 67 ? -5.789 -12.617 -1.822 1 94.38 67 ILE A C 1
ATOM 530 O O . ILE A 1 67 ? -5.977 -13.805 -1.544 1 94.38 67 ILE A O 1
ATOM 534 N N . LEU A 1 68 ? -6.297 -12 -2.867 1 93.38 68 LEU A N 1
ATOM 535 C CA . LEU A 1 68 ? -7.09 -12.742 -3.842 1 93.38 68 LEU A CA 1
ATOM 536 C C . LEU A 1 68 ? -6.402 -12.758 -5.203 1 93.38 68 LEU A C 1
ATOM 538 O O . LEU A 1 68 ? -6.043 -11.703 -5.734 1 93.38 68 LEU A O 1
ATOM 542 N N . LEU A 1 69 ? -6.172 -13.945 -5.695 1 91.94 69 LEU A N 1
ATOM 543 C CA . LEU A 1 69 ? -5.789 -14.141 -7.086 1 91.94 69 LEU A CA 1
ATOM 544 C C . LEU A 1 69 ? -6.977 -14.625 -7.914 1 91.94 69 LEU A C 1
ATOM 546 O O . LEU A 1 69 ? -7.586 -15.648 -7.594 1 91.94 69 LEU A O 1
ATOM 550 N N . LEU A 1 70 ? -7.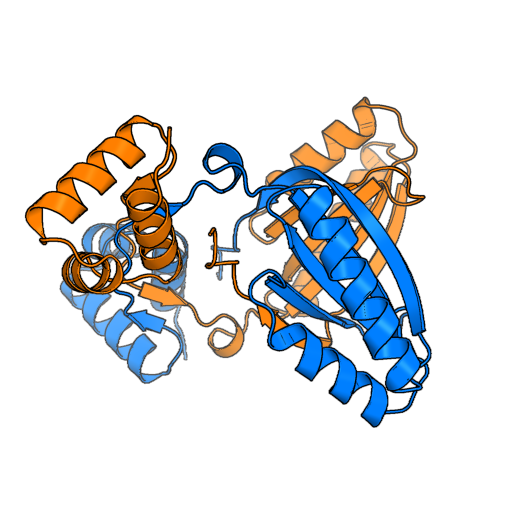297 -13.852 -8.961 1 93.12 70 LEU A N 1
ATOM 551 C CA . LEU A 1 70 ? -8.461 -14.164 -9.781 1 93.12 70 LEU A CA 1
ATOM 552 C C . LEU A 1 70 ? -8.055 -14.375 -11.234 1 93.12 70 LEU A C 1
ATOM 554 O O . LEU A 1 70 ? -7.285 -13.586 -11.789 1 93.12 70 LEU A O 1
ATOM 558 N N . GLY A 1 71 ? -8.43 -15.484 -11.742 1 92.81 71 GLY A N 1
ATOM 559 C CA . GLY A 1 71 ? -8.391 -15.719 -13.18 1 92.81 71 GLY A CA 1
ATOM 560 C C . GLY A 1 71 ? -9.727 -15.484 -13.859 1 92.81 71 GLY A C 1
ATOM 561 O O . GLY A 1 71 ? -10.633 -16.312 -13.758 1 92.81 71 GLY A O 1
ATOM 562 N N . VAL A 1 72 ? -9.836 -14.312 -14.492 1 90 72 VAL A N 1
ATOM 563 C CA . VAL A 1 72 ? -11.086 -13.977 -15.164 1 90 72 VAL A CA 1
ATOM 564 C C . VAL A 1 72 ? -11.055 -14.484 -16.609 1 90 72 VAL A C 1
ATOM 566 O O . VAL A 1 72 ? -10.172 -14.109 -17.375 1 90 72 VAL A O 1
ATOM 569 N N . HIS A 1 73 ? -11.797 -15.516 -16.812 1 81.38 73 HIS A N 1
ATOM 570 C CA . HIS A 1 73 ? -11.812 -16.203 -18.094 1 81.38 73 HIS A CA 1
ATOM 571 C C . HIS A 1 73 ? -12.617 -15.406 -19.125 1 81.38 73 HIS A C 1
ATOM 573 O O . HIS A 1 73 ? -12.5 -15.664 -20.328 1 81.38 73 HIS A O 1
ATOM 579 N N . ASN A 1 74 ? -13.383 -14.586 -18.641 1 64.19 74 ASN A N 1
ATOM 580 C CA . ASN A 1 74 ? -14.195 -13.875 -19.625 1 64.19 74 ASN A CA 1
ATOM 581 C C . ASN A 1 74 ? -13.414 -12.75 -20.281 1 64.19 74 ASN A C 1
ATOM 583 O O . ASN A 1 74 ? -12.375 -12.32 -19.781 1 64.19 74 ASN A O 1
ATOM 587 N N . ASP A 1 75 ? -13.672 -12.281 -21.453 1 74.25 75 ASP A N 1
ATOM 588 C CA . ASP A 1 75 ? -13.141 -11.234 -22.312 1 74.25 75 ASP A CA 1
ATOM 589 C C . ASP A 1 75 ? -12.883 -9.945 -21.531 1 74.25 75 ASP A C 1
ATOM 591 O O . ASP A 1 75 ? -12.898 -9.953 -20.297 1 74.25 75 ASP A O 1
ATOM 595 N N . TYR A 1 76 ? -12.508 -9.109 -22.141 1 82.94 76 TYR A N 1
ATOM 596 C CA . TYR A 1 76 ? -12.195 -7.746 -21.719 1 82.94 76 TYR A CA 1
ATOM 597 C C . TYR A 1 76 ? -13.344 -7.145 -20.906 1 82.94 76 TYR A C 1
ATOM 599 O O . TYR A 1 76 ? -13.117 -6.453 -19.922 1 82.94 76 TYR A O 1
ATOM 607 N N . GLU A 1 77 ? -14.508 -7.715 -21.109 1 87.44 77 GLU A N 1
ATOM 608 C CA . GLU A 1 77 ? -15.68 -7.152 -20.438 1 87.44 77 GLU A CA 1
ATOM 609 C C . GLU A 1 77 ? -15.797 -7.664 -19.016 1 87.44 77 GLU A C 1
ATOM 611 O O . GLU A 1 77 ? -16.109 -6.898 -18.094 1 87.44 77 GLU A O 1
ATOM 616 N N . GLY A 1 78 ? -15.555 -8.93 -18.828 1 89.19 78 GLY A N 1
ATOM 617 C CA . GLY A 1 78 ? -15.586 -9.492 -17.484 1 89.19 78 GLY A CA 1
ATOM 618 C C . GLY A 1 78 ? -14.547 -8.883 -16.562 1 89.19 78 GLY A C 1
ATOM 619 O O . GLY A 1 78 ? -14.852 -8.555 -15.406 1 89.19 78 GLY A O 1
ATOM 620 N N . LEU A 1 79 ? -13.422 -8.758 -17.109 1 91.25 79 LEU A N 1
ATOM 621 C CA . LEU A 1 79 ? -12.328 -8.164 -16.344 1 91.25 79 LEU A CA 1
ATOM 622 C C . LEU A 1 79 ? -12.672 -6.734 -15.93 1 91.25 79 LEU A C 1
ATOM 624 O O . LEU A 1 79 ? -12.461 -6.344 -14.781 1 91.25 79 LEU A O 1
ATOM 628 N N . LYS A 1 80 ? -13.203 -6.004 -16.828 1 93.62 80 LYS A N 1
ATOM 629 C CA . LYS A 1 80 ? -13.594 -4.625 -16.547 1 93.62 80 LYS A CA 1
ATOM 630 C C . LYS A 1 80 ? -14.688 -4.559 -15.492 1 93.62 80 LYS A C 1
ATOM 632 O O . LYS A 1 80 ? -14.602 -3.764 -14.547 1 93.62 80 LYS A O 1
ATOM 637 N N . LYS A 1 81 ? -15.625 -5.398 -15.617 1 94.31 81 LYS A N 1
ATOM 638 C CA . LYS A 1 81 ? -16.75 -5.41 -14.68 1 94.31 81 LYS A CA 1
ATOM 639 C C . LYS A 1 81 ? -16.266 -5.734 -13.266 1 94.31 81 LYS A C 1
ATOM 641 O O . LYS A 1 81 ? -16.672 -5.066 -12.305 1 94.31 81 LYS A O 1
ATOM 646 N N . ILE A 1 82 ? -15.453 -6.656 -13.188 1 95.31 82 ILE A N 1
ATOM 647 C CA . ILE A 1 82 ? -14.977 -7.09 -11.875 1 95.31 82 ILE A CA 1
ATOM 648 C C . ILE A 1 82 ? -14.117 -5.996 -11.258 1 95.31 82 ILE A C 1
ATOM 650 O O . ILE A 1 82 ? -14.266 -5.676 -10.07 1 95.31 82 ILE A O 1
ATOM 654 N N . THR A 1 83 ? -13.195 -5.465 -12 1 96.56 83 THR A N 1
ATOM 655 C CA . THR A 1 83 ? -12.305 -4.438 -11.469 1 96.56 83 THR A CA 1
ATOM 656 C C . THR A 1 83 ? -13.086 -3.201 -11.047 1 96.56 83 THR A C 1
ATOM 658 O O . THR A 1 83 ? -12.812 -2.617 -9.992 1 96.56 83 THR A O 1
ATOM 661 N N . GLU A 1 84 ? -14.086 -2.818 -11.805 1 96.56 84 GLU A N 1
ATOM 662 C CA . GLU A 1 84 ? -14.914 -1.665 -11.461 1 96.56 84 GLU A CA 1
ATOM 663 C C . GLU A 1 84 ? -15.703 -1.909 -10.18 1 96.56 84 GLU A C 1
ATOM 665 O O . GLU A 1 84 ? -15.82 -1.019 -9.336 1 96.56 84 GLU A O 1
ATOM 670 N N . ARG A 1 85 ? -16.203 -3.084 -10.078 1 96.12 85 ARG A N 1
ATOM 671 C CA . ARG A 1 85 ? -16.969 -3.441 -8.891 1 96.12 85 ARG A CA 1
ATOM 672 C C . ARG A 1 85 ? -16.078 -3.426 -7.648 1 96.12 85 ARG A C 1
ATOM 674 O O . ARG A 1 85 ? -16.438 -2.801 -6.645 1 96.12 85 ARG A O 1
ATOM 681 N N . LEU A 1 86 ? -14.992 -4.098 -7.742 1 97 86 LEU A N 1
ATOM 682 C CA . LEU A 1 86 ? -14.094 -4.219 -6.598 1 97 86 LEU A CA 1
ATOM 683 C C . LEU A 1 86 ? -13.547 -2.855 -6.195 1 97 86 LEU A C 1
ATOM 685 O O . LEU A 1 86 ? -13.328 -2.594 -5.008 1 97 86 LEU A O 1
ATOM 689 N N . ALA A 1 87 ? -13.344 -1.972 -7.18 1 97.5 87 ALA A N 1
ATOM 690 C CA . ALA A 1 87 ? -12.75 -0.659 -6.934 1 97.5 87 ALA A CA 1
ATOM 691 C C . ALA A 1 87 ? -13.672 0.201 -6.07 1 97.5 87 ALA A C 1
ATOM 693 O O . ALA A 1 87 ? -13.227 1.161 -5.441 1 97.5 87 ALA A O 1
ATOM 694 N N . LYS A 1 88 ? -14.898 -0.125 -5.953 1 96.25 88 LYS A N 1
ATOM 695 C CA . LYS A 1 88 ? -15.883 0.663 -5.211 1 96.25 88 LYS A CA 1
ATOM 696 C C . LYS A 1 88 ? -15.789 0.387 -3.713 1 96.25 88 LYS A C 1
ATOM 698 O O . LYS A 1 88 ? -16.297 1.166 -2.9 1 96.25 88 LYS A O 1
ATOM 703 N N . PHE A 1 89 ? -15.227 -0.682 -3.412 1 96.5 89 PHE A N 1
ATOM 704 C CA . PHE A 1 89 ? -15.211 -1.085 -2.012 1 96.5 89 PHE A CA 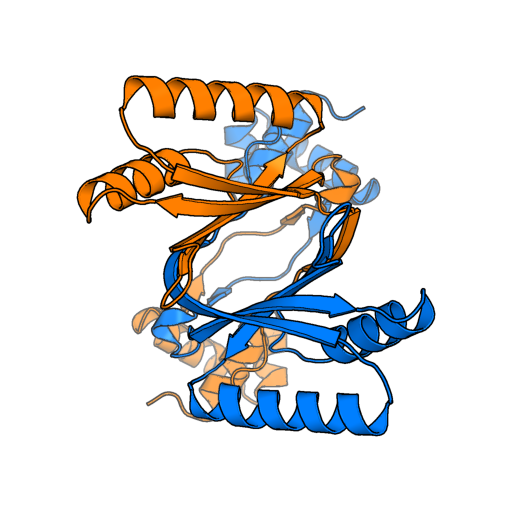1
ATOM 705 C C . PHE A 1 89 ? -13.992 -0.509 -1.3 1 96.5 89 PHE A C 1
ATOM 707 O O . PHE A 1 89 ? -12.859 -0.707 -1.741 1 96.5 89 PHE A O 1
ATOM 714 N N . ASP A 1 90 ? -14.211 0.072 -0.135 1 96.31 90 ASP A N 1
ATOM 715 C CA . ASP A 1 90 ? -13.18 0.733 0.659 1 96.31 90 ASP A CA 1
ATOM 716 C C . ASP A 1 90 ? -12.172 -0.277 1.203 1 96.31 90 ASP A C 1
ATOM 718 O O . ASP A 1 90 ? -10.977 0.004 1.259 1 96.31 90 ASP A O 1
ATOM 722 N N . PHE A 1 91 ? -12.656 -1.426 1.496 1 95.94 91 PHE A N 1
ATOM 723 C CA . PHE A 1 91 ? -11.805 -2.42 2.133 1 95.94 91 PHE A CA 1
ATOM 724 C C . PHE A 1 91 ? -10.883 -3.08 1.11 1 95.94 91 PHE A C 1
ATOM 726 O O . PHE A 1 91 ? -9.961 -3.805 1.477 1 95.94 91 PHE A O 1
ATOM 733 N N . VAL A 1 92 ? -11.172 -2.885 -0.212 1 97.62 92 VAL A N 1
ATOM 734 C CA . VAL A 1 92 ? -10.234 -3.287 -1.255 1 97.62 92 VAL A CA 1
ATOM 735 C C . VAL A 1 92 ? -9.133 -2.24 -1.39 1 97.62 92 VAL A C 1
ATOM 737 O O . VAL A 1 92 ? -9.391 -1.101 -1.784 1 97.62 92 VAL A O 1
ATOM 740 N N . GLU A 1 93 ? -7.902 -2.711 -1.153 1 96.62 93 GLU A N 1
ATOM 741 C CA . GLU A 1 93 ? -6.824 -1.726 -1.091 1 96.62 93 GLU A CA 1
ATOM 742 C C . GLU A 1 93 ? -6.035 -1.688 -2.396 1 96.62 93 GLU A C 1
ATOM 744 O O . GLU A 1 93 ? -5.586 -0.624 -2.824 1 96.62 93 GLU A O 1
ATOM 749 N N . LYS A 1 94 ? -5.824 -2.834 -2.984 1 96.88 94 LYS A N 1
ATOM 750 C CA . LYS A 1 94 ? -5.051 -2.928 -4.219 1 96.88 94 LYS A CA 1
ATOM 751 C C . LYS A 1 94 ? -5.77 -3.789 -5.254 1 96.88 94 LYS A C 1
ATOM 753 O O . LYS A 1 94 ? -6.367 -4.812 -4.91 1 96.88 94 LYS A O 1
ATOM 758 N N . ILE A 1 95 ? -5.699 -3.344 -6.441 1 97.38 95 ILE A N 1
ATOM 759 C CA . ILE A 1 95 ? -6.113 -4.125 -7.602 1 97.38 95 ILE A CA 1
ATOM 760 C C . ILE A 1 95 ? -5.051 -4.027 -8.695 1 97.38 95 ILE A C 1
ATOM 762 O O . ILE A 1 95 ? -4.836 -2.955 -9.266 1 97.38 95 ILE A O 1
ATOM 766 N N . TYR A 1 96 ? -4.445 -5.172 -8.922 1 95.88 96 TYR A N 1
ATOM 767 C CA . TYR A 1 96 ? -3.416 -5.266 -9.953 1 95.88 96 TYR A CA 1
ATOM 768 C C . TYR A 1 96 ? -3.852 -6.195 -11.078 1 95.88 96 TYR A C 1
ATOM 770 O O . TYR A 1 96 ? -4.207 -7.352 -10.836 1 95.88 96 TYR A O 1
ATOM 778 N N . LYS A 1 97 ? -3.836 -5.645 -12.305 1 94.69 97 LYS A N 1
ATOM 779 C CA . LYS A 1 97 ? -3.938 -6.527 -13.469 1 94.69 97 LYS A CA 1
ATOM 780 C C . LYS A 1 97 ? -2.584 -7.145 -13.805 1 94.69 97 LYS A C 1
ATOM 782 O O . LYS A 1 97 ? -1.603 -6.43 -14.016 1 94.69 97 LYS A O 1
ATOM 787 N N . LEU A 1 98 ? -2.637 -8.406 -13.82 1 92.44 98 LEU A N 1
ATOM 788 C CA . LEU A 1 98 ? -1.393 -9.133 -14.031 1 92.44 98 LEU A CA 1
ATOM 789 C C . LEU A 1 98 ? -1.244 -9.539 -15.5 1 92.44 98 LEU A C 1
ATOM 791 O O . LEU A 1 98 ? -2.24 -9.695 -16.203 1 92.44 98 LEU A O 1
ATOM 795 N N . VAL A 1 99 ? -0.023 -9.664 -15.953 1 86.62 99 VAL A N 1
ATOM 796 C CA . VAL A 1 99 ? 0.266 -10.117 -17.312 1 86.62 99 VAL A CA 1
ATOM 797 C C . VAL A 1 99 ? 0.913 -11.5 -17.266 1 86.62 99 VAL A C 1
ATOM 799 O O . VAL A 1 99 ? 1.754 -11.773 -16.406 1 86.62 99 VAL A O 1
ATOM 802 N N . GLY A 1 100 ? 0.441 -12.414 -18.25 1 72.88 100 GLY A N 1
ATOM 803 C CA . GLY A 1 100 ? 1.163 -13.641 -18.531 1 72.88 100 GLY A CA 1
ATOM 804 C C . GLY A 1 100 ? 0.833 -14.766 -17.578 1 72.88 100 GLY A C 1
ATOM 805 O O . GLY A 1 100 ? 1.563 -15.758 -17.484 1 72.88 100 GLY A O 1
ATOM 806 N N . SER A 1 101 ? -0.14 -14.578 -16.703 1 70.94 101 SER A N 1
ATOM 807 C CA . SER A 1 101 ? -0.382 -15.633 -15.727 1 70.94 101 SER A CA 1
ATOM 808 C C . SER A 1 101 ? -1.768 -16.25 -15.906 1 70.94 101 SER A C 1
ATOM 810 O O . SER A 1 101 ? -2.568 -15.758 -16.703 1 70.94 101 SER A O 1
ATOM 812 N N . ASN A 1 102 ? -1.83 -17.406 -15.266 1 79.88 102 ASN A N 1
ATOM 813 C CA . ASN A 1 102 ? -3.154 -18.016 -15.18 1 79.88 102 ASN A CA 1
ATOM 814 C C . ASN A 1 102 ? -4.121 -17.141 -14.383 1 79.88 102 ASN A C 1
ATOM 816 O O . ASN A 1 102 ? -5.32 -17.109 -14.672 1 79.88 102 ASN A O 1
ATOM 820 N N . TYR A 1 103 ? -3.611 -16.469 -13.445 1 89.81 103 TYR A N 1
ATOM 821 C CA . TYR A 1 103 ? -4.367 -15.43 -12.766 1 89.81 103 TYR A CA 1
ATOM 822 C C . TYR A 1 103 ? -4.051 -14.062 -13.352 1 89.81 103 TYR A C 1
ATOM 824 O O . TYR A 1 103 ? -2.883 -13.727 -13.57 1 89.81 103 TYR A O 1
ATOM 832 N N . ASN A 1 104 ? -5.113 -13.328 -13.617 1 91.62 104 ASN A N 1
ATOM 833 C CA . ASN A 1 104 ? -4.844 -12.047 -14.266 1 91.62 104 ASN A CA 1
ATOM 834 C C . ASN A 1 104 ? -5.27 -10.875 -13.383 1 91.62 104 ASN A C 1
ATOM 836 O O . ASN A 1 104 ? -5.238 -9.727 -13.82 1 91.62 104 ASN A O 1
ATOM 840 N N . LEU A 1 105 ? -5.656 -11.148 -12.156 1 94.44 105 LEU A N 1
ATOM 841 C CA . LEU A 1 105 ? -5.992 -10.102 -11.195 1 94.44 105 LEU A CA 1
ATOM 842 C C . LEU A 1 105 ? -5.492 -10.469 -9.805 1 94.44 105 LEU A C 1
ATOM 844 O O . LEU A 1 105 ? -5.711 -11.594 -9.336 1 94.44 105 LEU A O 1
ATOM 848 N N . LEU A 1 106 ? -4.781 -9.578 -9.164 1 95.12 106 LEU A N 1
ATOM 849 C CA . LEU A 1 106 ? -4.426 -9.672 -7.75 1 95.12 106 LEU A CA 1
ATOM 850 C C . LEU A 1 106 ? -5.094 -8.57 -6.941 1 95.12 106 LEU A C 1
ATOM 852 O O . LEU A 1 106 ? -4.996 -7.391 -7.297 1 95.12 106 LEU A O 1
ATOM 856 N N . VAL A 1 107 ? -5.781 -8.977 -5.926 1 96.69 107 VAL A N 1
ATOM 857 C CA . VAL A 1 107 ? -6.52 -8.031 -5.094 1 96.69 107 VAL A CA 1
ATOM 858 C C . VAL A 1 107 ? -6.078 -8.164 -3.639 1 96.69 107 VAL A C 1
ATOM 860 O O . VAL A 1 107 ? -5.992 -9.273 -3.109 1 96.69 107 VAL A O 1
ATOM 863 N N . VAL A 1 108 ? -5.734 -7.07 -3.039 1 96.69 108 VAL A N 1
ATOM 864 C CA . VAL A 1 108 ? -5.422 -7.027 -1.614 1 96.69 108 VAL A CA 1
ATOM 865 C C . VAL A 1 108 ? -6.578 -6.391 -0.85 1 96.69 108 VAL A C 1
ATOM 867 O O . VAL A 1 108 ? -7.027 -5.293 -1.189 1 96.69 108 VAL A O 1
ATOM 870 N N . VAL A 1 109 ? -7.039 -7.105 0.148 1 97 109 VAL A N 1
ATOM 871 C CA . VAL A 1 109 ? -8.18 -6.633 0.923 1 97 109 VAL A CA 1
ATOM 872 C C . VAL A 1 109 ? -7.812 -6.57 2.404 1 97 109 VAL A C 1
ATOM 874 O O . VAL A 1 109 ? -7.012 -7.379 2.885 1 97 109 VAL A O 1
ATOM 877 N N . ARG A 1 110 ? -8.344 -5.602 3.088 1 96.44 110 ARG A N 1
ATOM 878 C CA . ARG A 1 110 ? -8.195 -5.461 4.535 1 96.44 110 ARG A CA 1
ATOM 879 C C . ARG A 1 110 ? -9.555 -5.473 5.227 1 96.44 110 ARG A C 1
ATOM 881 O O . ARG A 1 110 ? -10.414 -4.641 4.934 1 96.44 110 ARG A O 1
ATOM 888 N N . TYR A 1 111 ? -9.672 -6.367 6.137 1 94.88 111 TYR A N 1
ATOM 889 C CA . TYR A 1 111 ? -10.914 -6.508 6.883 1 94.88 111 TYR A CA 1
ATOM 890 C C . TYR A 1 111 ? -10.703 -6.184 8.359 1 94.88 111 TYR A C 1
ATOM 892 O O . TYR A 1 111 ? -9.578 -6.207 8.852 1 94.88 111 TYR A O 1
ATOM 900 N N . LYS A 1 112 ? -11.828 -5.895 9.031 1 92.06 112 LYS A N 1
ATOM 901 C CA . LYS A 1 112 ? -11.812 -5.691 10.477 1 92.06 112 LYS A CA 1
ATOM 902 C C . LYS A 1 112 ? -11.562 -7.008 11.211 1 92.06 112 LYS A C 1
ATOM 904 O O . LYS A 1 112 ? -10.852 -7.039 12.219 1 92.06 112 LYS A O 1
ATOM 909 N N . ASN A 1 113 ? -12.188 -8 10.68 1 89.88 113 ASN A N 1
ATOM 910 C CA . ASN A 1 113 ? -12.125 -9.328 11.273 1 89.88 113 ASN A CA 1
ATOM 911 C C . ASN A 1 113 ? -12.57 -10.406 10.297 1 89.88 113 ASN A C 1
ATOM 913 O O . ASN A 1 113 ? -12.93 -10.109 9.156 1 89.88 113 ASN A O 1
ATOM 917 N N . LEU A 1 114 ? -12.562 -11.609 10.812 1 88.25 114 LEU A N 1
ATOM 918 C CA . LEU A 1 114 ? -12.898 -12.758 9.977 1 88.25 114 LEU A CA 1
ATOM 919 C C . LEU A 1 114 ? -14.367 -12.727 9.578 1 88.25 114 LEU A C 1
ATOM 921 O O . LEU A 1 114 ? -14.727 -13.117 8.461 1 88.25 114 LEU A O 1
ATOM 925 N N . LYS A 1 115 ? -15.172 -12.242 10.414 1 93.12 115 LYS A N 1
ATOM 926 C CA . LYS A 1 115 ? -16.594 -12.156 10.125 1 93.12 115 LYS A CA 1
ATOM 927 C C . LYS A 1 115 ? -16.875 -11.258 8.922 1 93.12 115 LYS A C 1
ATOM 929 O O . LYS A 1 115 ? -17.641 -11.617 8.039 1 93.12 115 LYS A O 1
ATOM 934 N N . GLU A 1 116 ? -16.25 -10.102 8.922 1 94.12 116 GLU A N 1
ATOM 935 C CA . GLU A 1 116 ? -16.391 -9.203 7.777 1 94.12 116 GLU A CA 1
ATOM 936 C C . GLU A 1 116 ? -15.867 -9.859 6.496 1 94.12 116 GLU A C 1
ATOM 938 O O . GLU A 1 116 ? -16.5 -9.734 5.441 1 94.12 116 GLU A O 1
ATOM 943 N N . LEU A 1 117 ? -14.805 -10.523 6.629 1 91.94 117 LEU A N 1
ATOM 944 C CA . LEU A 1 117 ? -14.211 -11.211 5.484 1 91.94 117 LEU A CA 1
ATOM 945 C C . LEU A 1 117 ? -15.195 -12.219 4.895 1 91.94 117 LEU A C 1
ATOM 947 O O . LEU A 1 117 ? -15.438 -12.219 3.688 1 91.94 117 LEU A O 1
ATOM 951 N N . VAL A 1 118 ? -15.742 -13.031 5.719 1 91.19 118 VAL A N 1
ATOM 952 C CA . VAL A 1 118 ? -16.656 -14.078 5.27 1 91.19 118 VAL A CA 1
ATOM 953 C C . VAL A 1 118 ? -17.906 -13.445 4.641 1 91.19 118 VAL A C 1
ATOM 955 O O . VAL A 1 118 ? -18.312 -13.82 3.541 1 91.19 118 VAL A O 1
ATOM 958 N N . SER A 1 119 ? -18.438 -12.445 5.281 1 95.31 119 SER A N 1
ATOM 959 C CA . SER A 1 119 ? -19.656 -11.789 4.816 1 95.31 119 SER A CA 1
ATOM 960 C C . SER A 1 119 ? -19.438 -11.125 3.461 1 95.31 119 SER A C 1
ATOM 962 O O . SER A 1 119 ? -20.234 -11.328 2.533 1 95.31 119 SER A O 1
ATOM 964 N N . GLU A 1 120 ? -18.359 -10.352 3.373 1 94.44 120 GLU A N 1
ATOM 965 C CA . GLU A 1 120 ? -18.094 -9.656 2.121 1 94.44 120 GLU A CA 1
ATOM 966 C C . GLU A 1 120 ? -17.75 -10.633 1.007 1 94.44 120 GLU A C 1
ATOM 968 O O . GLU A 1 120 ? -18.078 -10.406 -0.158 1 94.44 120 GLU A O 1
ATOM 973 N N . GLY A 1 121 ? -17.062 -11.68 1.395 1 92.44 121 GLY A N 1
ATOM 974 C CA . GLY A 1 121 ? -16.75 -12.719 0.427 1 92.44 121 GLY A CA 1
ATOM 975 C C . GLY A 1 121 ? -18 -13.367 -0.158 1 92.44 121 GLY A C 1
ATOM 976 O O . GLY A 1 121 ? -18.078 -13.578 -1.369 1 92.44 121 GLY A O 1
ATOM 977 N N . GLU A 1 122 ? -18.906 -13.641 0.669 1 93.44 122 GLU A N 1
ATOM 978 C CA . GLU A 1 122 ? -20.156 -14.25 0.232 1 93.44 122 GLU A CA 1
ATOM 979 C C . GLU A 1 122 ? -20.922 -13.32 -0.708 1 93.44 122 GLU A C 1
ATOM 981 O O . GLU A 1 122 ? -21.453 -13.758 -1.732 1 93.44 122 GLU A O 1
ATOM 986 N N . LYS A 1 123 ? -20.938 -12.062 -0.375 1 95.62 123 LYS A N 1
ATOM 987 C CA . LYS A 1 123 ? -21.609 -11.078 -1.224 1 95.62 123 LYS A CA 1
ATOM 988 C C . LYS A 1 123 ? -20.953 -11.008 -2.6 1 95.62 123 LYS A C 1
ATOM 990 O O . LYS A 1 123 ? -21.641 -10.883 -3.615 1 95.62 123 LYS A O 1
ATOM 995 N N . PHE A 1 124 ? -19.703 -11.102 -2.615 1 94 124 PHE A N 1
ATOM 996 C CA . PHE A 1 124 ? -18.953 -11.039 -3.871 1 94 124 PHE A CA 1
ATOM 997 C C . PHE A 1 124 ? -19.25 -12.266 -4.727 1 94 124 PHE A C 1
ATOM 999 O O . PHE A 1 124 ? -19.484 -12.148 -5.934 1 94 124 PHE A O 1
ATOM 1006 N N . LEU A 1 125 ? -19.312 -13.391 -4.133 1 92.31 125 LEU A N 1
ATOM 1007 C CA . LEU A 1 125 ? -19.594 -14.633 -4.848 1 92.31 125 LEU A CA 1
ATOM 1008 C C . LEU A 1 125 ? -21 -14.617 -5.422 1 92.31 125 LEU A C 1
ATOM 1010 O O . LEU A 1 125 ? -21.219 -15.047 -6.562 1 92.31 125 LEU A O 1
ATOM 1014 N N . GLU A 1 126 ? -21.891 -14.133 -4.66 1 94.81 126 GLU A N 1
ATOM 1015 C CA . GLU A 1 126 ? -23.266 -14.008 -5.133 1 94.81 126 GLU A CA 1
ATOM 1016 C C . GLU A 1 126 ? -23.359 -13.07 -6.336 1 94.81 126 GLU A C 1
ATOM 1018 O O . GLU A 1 126 ? -24.047 -13.367 -7.316 1 94.81 126 GLU A O 1
ATOM 1023 N N . TRP A 1 127 ? -22.703 -11.992 -6.211 1 94.94 127 TRP A N 1
ATOM 1024 C CA . TRP A 1 127 ? -22.688 -11.023 -7.309 1 94.94 127 TRP A CA 1
ATOM 1025 C C . TRP A 1 127 ? -22.094 -11.648 -8.57 1 94.94 127 TRP A C 1
ATOM 1027 O O . TRP A 1 127 ? -22.609 -11.445 -9.672 1 94.94 127 TRP A O 1
ATOM 1037 N N . LEU A 1 128 ? -21.047 -12.375 -8.422 1 92.12 128 LEU A N 1
ATOM 1038 C CA . LEU A 1 128 ? -20.406 -13.047 -9.547 1 92.12 128 LEU A CA 1
ATOM 1039 C C . LEU A 1 128 ? -21.375 -14 -10.234 1 92.12 128 LEU A C 1
ATOM 1041 O O . LEU A 1 128 ? -21.469 -14.023 -11.469 1 92.12 128 LEU A O 1
ATOM 1045 N N . GLN A 1 129 ? -22.062 -14.695 -9.438 1 91.06 129 GLN A N 1
ATOM 1046 C CA . GLN A 1 129 ? -23.031 -15.656 -9.969 1 91.06 129 GLN A CA 1
ATOM 1047 C C . GLN A 1 129 ? -24.125 -14.953 -10.758 1 91.06 129 GLN A C 1
ATOM 1049 O O . GLN A 1 129 ? -24.484 -15.375 -11.859 1 91.06 129 GLN A O 1
ATOM 1054 N N . ARG A 1 130 ? -24.562 -13.883 -10.227 1 94.56 130 ARG A N 1
ATOM 1055 C CA . ARG A 1 130 ? -25.625 -13.117 -10.875 1 94.56 130 ARG A CA 1
ATOM 1056 C C . ARG A 1 130 ? -25.125 -12.469 -12.164 1 94.56 130 ARG A C 1
ATOM 1058 O O . ARG A 1 130 ? -25.875 -12.328 -13.125 1 94.56 130 ARG A O 1
ATOM 1065 N N . SER A 1 131 ? -23.844 -12.148 -12.172 1 92.69 131 SER A N 1
ATOM 1066 C CA . SER A 1 131 ? -23.266 -11.438 -13.312 1 92.69 131 SER A CA 1
ATOM 1067 C C . SER A 1 131 ? -22.875 -12.406 -14.422 1 92.69 131 SER A C 1
ATOM 1069 O O . SER A 1 131 ? -22.594 -11.992 -15.547 1 92.69 131 SER A O 1
ATOM 1071 N N . GLY A 1 132 ? -22.828 -13.672 -14.109 1 89.69 132 GLY A N 1
ATOM 1072 C CA . GLY A 1 132 ? -22.469 -14.68 -15.102 1 89.69 132 GLY A CA 1
ATOM 1073 C C . GLY A 1 132 ? -20.984 -14.703 -15.414 1 89.69 132 GLY A C 1
ATOM 1074 O O . GLY A 1 132 ? -20.578 -15.164 -16.484 1 89.69 132 GLY A O 1
ATOM 1075 N N . ILE A 1 133 ? -20.219 -14.109 -14.586 1 89.38 133 ILE A N 1
ATOM 1076 C CA . ILE A 1 133 ? -18.766 -14.07 -14.789 1 89.38 133 ILE A CA 1
ATOM 1077 C C . ILE A 1 133 ? -18.125 -15.297 -14.156 1 89.38 133 ILE A C 1
ATOM 1079 O O . ILE A 1 133 ? -18.344 -15.578 -12.969 1 89.38 133 ILE A O 1
ATOM 1083 N N . LYS A 1 134 ? -17.406 -16 -14.953 1 88.25 134 LYS A N 1
ATOM 1084 C CA . LYS A 1 134 ? -16.688 -17.156 -14.438 1 88.25 134 LYS A CA 1
ATOM 1085 C C . LYS A 1 134 ? -15.25 -16.812 -14.109 1 88.25 134 LYS A C 1
ATOM 1087 O O . LYS A 1 134 ? -14.562 -16.156 -14.898 1 88.25 134 LYS A O 1
ATOM 1092 N N . ILE A 1 135 ? -14.883 -17.25 -12.938 1 90 135 ILE A N 1
ATOM 1093 C CA . ILE A 1 135 ? -13.508 -16.953 -12.555 1 90 135 ILE A CA 1
ATOM 1094 C C . ILE A 1 135 ? -12.883 -18.172 -11.898 1 90 135 ILE A C 1
ATOM 1096 O O . ILE A 1 135 ? -13.594 -19.031 -11.352 1 90 135 ILE A O 1
ATOM 1100 N N . ASP A 1 136 ? -11.625 -18.312 -12.086 1 90.62 136 ASP A N 1
ATOM 1101 C CA . ASP A 1 136 ? -10.812 -19.078 -11.141 1 90.62 136 ASP A CA 1
ATOM 1102 C C . ASP A 1 136 ? -10.305 -18.172 -10.008 1 90.62 136 ASP A C 1
ATOM 1104 O O . ASP A 1 136 ? -9.945 -17.016 -10.242 1 90.62 136 ASP A O 1
ATOM 1108 N N . SER A 1 137 ? -10.383 -18.703 -8.797 1 89.19 137 SER A N 1
ATOM 1109 C CA . SER A 1 137 ? -9.938 -17.844 -7.703 1 89.19 137 SER A CA 1
ATOM 1110 C C . SER A 1 137 ? -9.125 -18.641 -6.68 1 89.19 137 SER A C 1
ATOM 1112 O O . SER A 1 137 ? -9.344 -19.828 -6.492 1 89.19 137 SER A O 1
ATOM 1114 N N . MET A 1 138 ? -8.172 -18 -6.18 1 87.31 138 MET A N 1
ATOM 1115 C CA . MET A 1 138 ? -7.402 -18.453 -5.02 1 87.31 138 MET A CA 1
ATOM 1116 C C . MET A 1 138 ? -7.305 -17.344 -3.971 1 87.31 138 MET A C 1
ATOM 1118 O O . MET A 1 138 ? -6.977 -16.203 -4.293 1 87.31 138 MET A O 1
ATOM 1122 N N . ALA A 1 139 ? -7.695 -17.719 -2.801 1 87.19 139 ALA A N 1
ATOM 1123 C CA . ALA A 1 139 ? -7.629 -16.766 -1.689 1 87.19 139 ALA A CA 1
ATOM 1124 C C . ALA A 1 139 ? -6.625 -17.234 -0.636 1 87.19 139 ALA A C 1
ATOM 1126 O O . ALA A 1 139 ? -6.547 -18.422 -0.323 1 87.19 139 ALA A O 1
ATOM 1127 N N . GLN A 1 140 ? -5.848 -16.312 -0.25 1 88.56 140 GLN A N 1
ATOM 1128 C CA . GLN A 1 140 ? -4.898 -16.578 0.823 1 88.56 140 GLN A CA 1
ATOM 1129 C C . GLN A 1 140 ? -5.023 -15.547 1.941 1 88.56 140 GLN A C 1
ATOM 1131 O O . GLN A 1 140 ? -5.277 -14.367 1.682 1 88.56 140 GLN A O 1
ATOM 1136 N N . PHE A 1 141 ? -4.773 -16.141 3.143 1 89.38 141 PHE A N 1
ATOM 1137 C CA . PHE A 1 141 ? -4.758 -15.25 4.297 1 89.38 141 PHE A CA 1
ATOM 1138 C C . PHE A 1 141 ? -3.328 -14.852 4.656 1 89.38 141 PHE A C 1
ATOM 1140 O O . PHE A 1 141 ? -2.416 -15.68 4.598 1 89.38 141 PHE A O 1
ATOM 1147 N N . VAL A 1 142 ? -3.232 -13.617 5.035 1 92.5 142 VAL A N 1
ATOM 1148 C CA . VAL A 1 142 ? -1.938 -13.141 5.512 1 92.5 142 VAL A CA 1
ATOM 1149 C C . VAL A 1 142 ? -1.821 -13.367 7.016 1 92.5 142 VAL A C 1
ATOM 1151 O O . VAL A 1 142 ? -2.596 -12.805 7.797 1 92.5 142 VAL A O 1
ATOM 1154 N N . GLY A 1 143 ? -0.91 -14.195 7.348 1 89.62 143 GLY A N 1
ATOM 1155 C CA . GLY A 1 143 ? -0.67 -14.445 8.758 1 89.62 143 GLY A CA 1
ATOM 1156 C C . GLY A 1 143 ? 0.153 -13.359 9.43 1 89.62 143 GLY A C 1
ATOM 1157 O O . GLY A 1 143 ? -0.03 -13.07 10.609 1 89.62 143 GLY A O 1
ATOM 1158 N N . GLU A 1 144 ? 1.052 -12.797 8.617 1 92.19 144 GLU A N 1
ATOM 1159 C CA . GLU A 1 144 ? 1.948 -11.773 9.141 1 92.19 144 GLU A CA 1
ATOM 1160 C C . GLU A 1 144 ? 2.346 -10.781 8.055 1 92.19 144 GLU A C 1
ATOM 1162 O O . GLU A 1 144 ? 2.656 -11.172 6.926 1 92.19 144 GLU A O 1
ATOM 1167 N N . THR A 1 145 ? 2.201 -9.57 8.414 1 93.94 145 THR A N 1
ATOM 1168 C CA . THR A 1 145 ? 2.781 -8.523 7.582 1 93.94 145 THR A CA 1
ATOM 1169 C C . THR A 1 145 ? 4.199 -8.195 8.039 1 93.94 145 THR A C 1
ATOM 1171 O O . THR A 1 145 ? 4.398 -7.598 9.094 1 93.94 145 THR A O 1
ATOM 1174 N N . VAL A 1 146 ? 5.133 -8.531 7.207 1 94.75 146 VAL A N 1
ATOM 1175 C CA . VAL A 1 146 ? 6.535 -8.32 7.559 1 94.75 146 VAL A CA 1
ATOM 1176 C C . VAL A 1 146 ? 6.957 -6.902 7.184 1 94.75 146 VAL A C 1
ATOM 1178 O O . VAL A 1 146 ? 7.691 -6.25 7.926 1 94.75 146 VAL A O 1
ATOM 1181 N N . LYS A 1 147 ? 6.488 -6.551 6.113 1 94.62 147 LYS A N 1
ATOM 1182 C CA . LYS A 1 147 ? 6.801 -5.211 5.621 1 94.62 147 LYS A CA 1
ATOM 1183 C C . LYS A 1 147 ? 5.602 -4.594 4.91 1 94.62 147 LYS A C 1
ATOM 1185 O O . LYS A 1 147 ? 4.902 -5.273 4.152 1 94.62 147 LYS A O 1
ATOM 1190 N N . ASP A 1 148 ? 5.352 -3.355 5.164 1 92.19 148 ASP A N 1
ATOM 1191 C CA . ASP A 1 148 ? 4.301 -2.561 4.539 1 92.19 148 ASP A CA 1
ATOM 1192 C C . ASP A 1 148 ? 4.719 -1.095 4.422 1 92.19 148 ASP A C 1
ATOM 1194 O O . ASP A 1 148 ? 4.309 -0.261 5.23 1 92.19 148 ASP A O 1
ATOM 1198 N N . SER A 1 149 ? 5.578 -0.808 3.438 1 91 149 SER A N 1
ATOM 1199 C CA . SER A 1 149 ? 6.094 0.538 3.207 1 91 149 SER A CA 1
ATOM 1200 C C . SER A 1 149 ? 6.273 0.812 1.717 1 91 149 SER A C 1
ATOM 1202 O O . SER A 1 149 ? 6.242 -0.112 0.902 1 91 149 SER A O 1
ATOM 1204 N N . ARG A 1 150 ? 6.289 2.041 1.388 1 91.25 150 ARG A N 1
ATOM 1205 C CA . ARG A 1 150 ? 6.504 2.439 -0 1 91.25 150 ARG A CA 1
ATOM 1206 C C . ARG A 1 150 ? 7.977 2.713 -0.271 1 91.25 150 ARG A C 1
ATOM 1208 O O . ARG A 1 150 ? 8.703 3.156 0.62 1 91.25 150 ARG A O 1
ATOM 1215 N N . ARG A 1 151 ? 8.375 2.518 -1.502 1 94.12 151 ARG A N 1
ATOM 1216 C CA . ARG A 1 151 ? 9.734 2.848 -1.933 1 94.12 151 ARG A CA 1
ATOM 1217 C C . ARG A 1 151 ? 10.008 4.34 -1.768 1 94.12 151 ARG A C 1
ATOM 1219 O O . ARG A 1 151 ? 9.164 5.172 -2.088 1 94.12 151 ARG A O 1
ATOM 1226 N N . THR A 1 152 ? 11.234 4.645 -1.286 1 93.5 152 THR A N 1
ATOM 1227 C CA . THR A 1 152 ? 11.555 6.051 -1.072 1 93.5 152 THR A CA 1
ATOM 1228 C C . THR A 1 152 ? 12.781 6.457 -1.889 1 93.5 152 THR A C 1
ATOM 1230 O O . THR A 1 152 ? 13.008 7.645 -2.125 1 93.5 152 THR A O 1
ATOM 1233 N N . ILE A 1 153 ? 13.617 5.492 -2.279 1 89.31 153 ILE A N 1
ATOM 1234 C CA . ILE A 1 153 ? 14.828 5.793 -3.021 1 89.31 153 ILE A CA 1
ATOM 1235 C C . ILE A 1 153 ? 14.531 5.812 -4.52 1 89.31 153 ILE A C 1
ATOM 1237 O O . ILE A 1 153 ? 14.25 4.766 -5.113 1 89.31 153 ILE A O 1
ATOM 1241 N N . LEU A 1 154 ? 14.562 6.93 -5.066 1 85 154 LEU A N 1
ATOM 1242 C CA . LEU A 1 154 ? 14.156 7.074 -6.461 1 85 154 LEU A CA 1
ATOM 1243 C C . LEU A 1 154 ? 15.367 7.359 -7.348 1 85 154 LEU A C 1
ATOM 1245 O O . LEU A 1 154 ? 15.242 7.391 -8.57 1 85 154 LEU A O 1
ATOM 1249 N N . LEU A 1 155 ? 16.516 7.559 -6.598 1 75.94 155 LEU A N 1
ATOM 1250 C CA . LEU A 1 155 ? 17.734 7.773 -7.363 1 75.94 155 LEU A CA 1
ATOM 1251 C C . LEU A 1 155 ? 18.266 6.457 -7.922 1 75.94 155 LEU A C 1
ATOM 1253 O O . LEU A 1 155 ? 18.219 5.43 -7.246 1 75.94 155 LEU A O 1
ATOM 1257 N N . MET B 1 1 ? -12.102 2.014 25.422 1 60.31 1 MET B N 1
ATOM 1258 C CA . MET B 1 1 ? -12.883 1.506 24.297 1 60.31 1 MET B CA 1
ATOM 1259 C C . MET B 1 1 ? -13.094 2.594 23.25 1 60.31 1 MET B C 1
ATOM 1261 O O . MET B 1 1 ? -13.227 3.771 23.594 1 60.31 1 MET B O 1
ATOM 1265 N N . ILE B 1 2 ? -12.664 2.322 21.969 1 79.31 2 ILE B N 1
ATOM 1266 C CA . ILE B 1 2 ? -12.859 3.328 20.938 1 79.31 2 ILE B CA 1
ATOM 1267 C C . ILE B 1 2 ? -14.344 3.434 20.594 1 79.31 2 ILE B C 1
ATOM 1269 O O . ILE B 1 2 ? -14.992 2.426 20.297 1 79.31 2 ILE B O 1
ATOM 1273 N N . ASP B 1 3 ? -14.945 4.602 20.969 1 86.5 3 ASP B N 1
ATOM 1274 C CA . ASP B 1 3 ? -16.359 4.805 20.688 1 86.5 3 ASP B CA 1
ATOM 1275 C C . ASP B 1 3 ? -16.578 5.254 19.234 1 86.5 3 ASP B C 1
ATOM 1277 O O . ASP B 1 3 ? -15.633 5.277 18.453 1 86.5 3 ASP B O 1
ATOM 1281 N N . GLU B 1 4 ? -17.891 5.484 18.953 1 90 4 GLU B N 1
ATOM 1282 C CA . GLU B 1 4 ? -18.281 5.809 17.578 1 90 4 GLU B CA 1
ATOM 1283 C C . GLU B 1 4 ? -17.578 7.078 17.094 1 90 4 GLU B C 1
ATOM 1285 O O . GLU B 1 4 ? -17.172 7.168 15.93 1 90 4 GLU B O 1
ATOM 1290 N N . LYS B 1 5 ? -17.516 8.07 17.938 1 91.75 5 LYS B N 1
ATOM 1291 C CA . LYS B 1 5 ? -16.844 9.32 17.578 1 91.75 5 LYS B CA 1
ATOM 1292 C C . LYS B 1 5 ? -15.375 9.086 17.25 1 91.75 5 LYS B C 1
ATOM 1294 O O . LYS B 1 5 ? -14.852 9.641 16.281 1 91.75 5 LYS B O 1
ATOM 1299 N N . ASN B 1 6 ? -14.766 8.281 18.047 1 93.44 6 ASN B N 1
ATOM 1300 C CA . ASN B 1 6 ? -13.367 7.949 17.797 1 93.44 6 ASN B CA 1
ATOM 1301 C C . ASN B 1 6 ? -13.195 7.254 16.438 1 93.44 6 ASN B C 1
ATOM 1303 O O . ASN B 1 6 ? -12.219 7.5 15.734 1 93.44 6 ASN B O 1
ATOM 1307 N N . LEU B 1 7 ? -14.148 6.449 16.156 1 92.94 7 LEU B N 1
ATOM 1308 C CA . LEU B 1 7 ? -14.07 5.75 14.883 1 92.94 7 LEU B CA 1
ATOM 1309 C C . LEU B 1 7 ? -14.219 6.723 13.719 1 92.94 7 LEU B C 1
ATOM 1311 O O . LEU B 1 7 ? -13.523 6.594 12.711 1 92.94 7 LEU B O 1
ATOM 1315 N N . LYS B 1 8 ? -15.102 7.629 13.852 1 94.44 8 LYS B N 1
ATOM 1316 C CA . LYS B 1 8 ? -15.266 8.648 12.82 1 94.44 8 LYS B CA 1
ATOM 1317 C C . LYS B 1 8 ? -13.992 9.484 12.672 1 94.44 8 LYS B C 1
ATOM 1319 O O . LYS B 1 8 ? -13.602 9.836 11.555 1 94.44 8 LYS B O 1
ATOM 1324 N N . ILE B 1 9 ? -13.453 9.75 13.742 1 95.44 9 ILE B N 1
ATOM 1325 C CA . ILE B 1 9 ? -12.211 10.5 13.734 1 95.44 9 ILE B CA 1
ATOM 1326 C C . ILE B 1 9 ? -11.117 9.695 13.039 1 95.44 9 ILE B C 1
ATOM 1328 O O . ILE B 1 9 ? -10.383 10.227 12.203 1 95.44 9 ILE B O 1
ATOM 1332 N N . LEU B 1 10 ? -11.062 8.484 13.352 1 94.69 10 LEU B N 1
ATOM 1333 C CA . LEU B 1 10 ? -10.086 7.617 12.703 1 94.69 10 LEU B CA 1
ATOM 1334 C C . LEU B 1 10 ? -10.312 7.562 11.195 1 94.69 10 LEU B C 1
ATOM 1336 O O . LEU B 1 10 ? -9.352 7.59 10.422 1 94.69 10 LEU B O 1
ATOM 1340 N N . GLU B 1 11 ? -11.531 7.484 10.805 1 94.75 11 GLU B N 1
ATOM 1341 C CA . GLU B 1 11 ? -11.867 7.488 9.383 1 94.75 11 GLU B CA 1
ATOM 1342 C C . GLU B 1 11 ? -11.383 8.766 8.703 1 94.75 11 GLU B C 1
ATOM 1344 O O . GLU B 1 11 ? -10.781 8.719 7.633 1 94.75 11 GLU B O 1
ATOM 1349 N N . ALA B 1 12 ? -11.648 9.836 9.367 1 93.94 12 ALA B N 1
ATOM 1350 C CA . ALA B 1 12 ? -11.25 11.133 8.82 1 93.94 12 ALA B CA 1
ATOM 1351 C C . ALA B 1 12 ? -9.734 11.242 8.711 1 93.94 12 ALA B C 1
ATOM 1353 O O . ALA B 1 12 ? -9.211 11.773 7.727 1 93.94 12 ALA B O 1
ATOM 1354 N N . ILE B 1 13 ? -9.062 10.711 9.688 1 93.44 13 ILE B N 1
ATOM 1355 C CA . ILE B 1 13 ? -7.605 10.688 9.656 1 93.44 13 ILE B CA 1
ATOM 1356 C C . ILE B 1 13 ? -7.129 9.844 8.477 1 93.44 13 ILE B C 1
ATOM 1358 O O . ILE B 1 13 ? -6.242 10.258 7.727 1 93.44 13 ILE B O 1
ATOM 1362 N N . ALA B 1 14 ? -7.723 8.695 8.359 1 91.62 14 ALA B N 1
ATOM 1363 C CA . ALA B 1 14 ? -7.352 7.797 7.266 1 91.62 14 ALA B CA 1
ATOM 1364 C C . ALA B 1 14 ? -7.547 8.469 5.91 1 91.62 14 ALA B C 1
ATOM 1366 O O . ALA B 1 14 ? -6.777 8.234 4.977 1 91.62 14 ALA B O 1
ATOM 1367 N N . LYS B 1 15 ? -8.523 9.32 5.824 1 90.88 15 LYS B N 1
ATOM 1368 C CA . LYS B 1 15 ? -8.844 10.031 4.586 1 90.88 15 LYS B CA 1
ATOM 1369 C C . LYS B 1 15 ? -7.895 11.203 4.367 1 90.88 15 LYS B C 1
ATOM 1371 O O . LYS B 1 15 ? -7.922 11.836 3.309 1 90.88 15 LYS B O 1
ATOM 1376 N N . GLY B 1 16 ? -7.125 11.531 5.391 1 87.75 16 GLY B N 1
ATOM 1377 C CA . GLY B 1 16 ? -6.141 12.594 5.262 1 87.75 16 GLY B CA 1
ATOM 1378 C C . GLY B 1 16 ? -6.719 13.977 5.48 1 87.75 16 GLY B C 1
ATOM 1379 O O . GLY B 1 16 ? -6.258 14.945 4.879 1 87.75 16 GLY B O 1
ATOM 1380 N N . LEU B 1 17 ? -7.668 14.055 6.273 1 89.62 17 LEU B N 1
ATOM 1381 C CA . LEU B 1 17 ? -8.344 15.328 6.5 1 89.62 17 LEU B CA 1
ATOM 1382 C C . LEU B 1 17 ? -7.602 16.156 7.543 1 89.62 17 LEU B C 1
ATOM 1384 O O . LEU B 1 17 ? -6.91 15.602 8.406 1 89.62 17 LEU B O 1
ATOM 1388 N N . SER B 1 18 ? -7.723 17.484 7.453 1 90.69 18 SER B N 1
ATOM 1389 C CA . SER B 1 18 ? -7.18 18.406 8.445 1 90.69 18 SER B CA 1
ATOM 1390 C C . SER B 1 18 ? -7.969 18.344 9.75 1 90.69 18 SER B C 1
ATOM 1392 O O . SER B 1 18 ? -9.047 17.734 9.797 1 90.69 18 SER B O 1
ATOM 1394 N N . LEU B 1 19 ? -7.348 18.953 10.773 1 93.5 19 LEU B N 1
ATOM 1395 C CA . LEU B 1 19 ? -8.016 18.953 12.07 1 93.5 19 LEU B CA 1
ATOM 1396 C C . LEU B 1 19 ? -9.414 19.562 11.953 1 93.5 19 LEU B C 1
ATOM 1398 O O . LEU B 1 19 ? -10.375 19.031 12.516 1 93.5 19 LEU B O 1
ATOM 1402 N N . GLU B 1 20 ? -9.484 20.609 11.203 1 94.81 20 GLU B N 1
ATOM 1403 C CA . GLU B 1 20 ? -10.781 21.266 11.008 1 94.81 20 GLU B CA 1
ATOM 1404 C C . GLU B 1 20 ? -11.766 20.344 10.297 1 94.81 20 GLU B C 1
ATOM 1406 O O . GLU B 1 20 ? -12.914 20.219 10.711 1 94.81 20 GLU B O 1
ATOM 1411 N N . GLU B 1 21 ? -11.359 19.688 9.312 1 95.12 21 GLU B N 1
ATOM 1412 C CA . GLU B 1 21 ? -12.195 18.781 8.539 1 95.12 21 GLU B CA 1
ATOM 1413 C C . GLU B 1 21 ? -12.547 17.531 9.344 1 95.12 21 GLU B C 1
ATOM 1415 O O . GLU B 1 21 ? -13.648 16.984 9.211 1 95.12 21 GLU B O 1
ATOM 1420 N N . ILE B 1 22 ? -11.609 17.094 10.133 1 96.12 22 ILE B N 1
ATOM 1421 C CA . ILE B 1 22 ? -11.852 15.945 11.008 1 96.12 22 ILE B CA 1
ATOM 1422 C C . ILE B 1 22 ? -12.977 16.281 11.984 1 96.12 22 ILE B C 1
ATOM 1424 O O . ILE B 1 22 ? -13.891 15.469 12.172 1 96.12 22 ILE B O 1
ATOM 1428 N N . ALA B 1 23 ? -12.891 17.453 12.562 1 97.06 23 ALA B N 1
ATOM 1429 C CA . ALA B 1 23 ? -13.922 17.891 13.5 1 97.06 23 ALA B CA 1
ATOM 1430 C C . ALA B 1 23 ? -15.297 17.922 12.836 1 97.06 23 ALA B C 1
ATOM 1432 O O . ALA B 1 23 ? -16.266 17.406 13.391 1 97.06 23 ALA B O 1
ATOM 1433 N N . GLU B 1 24 ? -15.367 18.422 11.641 1 97.38 24 GLU B N 1
ATOM 1434 C CA . GLU B 1 24 ? -16.609 18.5 10.883 1 97.38 24 GLU B CA 1
ATOM 1435 C C . GLU B 1 24 ? -17.141 17.094 10.547 1 97.38 24 GLU B C 1
ATOM 1437 O O . GLU B 1 24 ? -18.312 16.812 10.734 1 97.38 24 GLU B O 1
ATOM 1442 N N . TYR B 1 25 ? -16.266 16.297 10.148 1 95.5 25 TYR B N 1
ATOM 1443 C CA . TYR B 1 25 ? -16.625 14.938 9.758 1 95.5 25 TYR B CA 1
ATOM 1444 C C . TYR B 1 25 ? -17.172 14.156 10.945 1 95.5 25 TYR B C 1
ATOM 1446 O O . TYR B 1 25 ? -18.141 13.406 10.805 1 95.5 25 TYR B O 1
ATOM 1454 N N . ALA B 1 26 ? -16.609 14.367 12.094 1 96.19 26 ALA B N 1
ATOM 1455 C CA . ALA B 1 26 ? -17 13.625 13.297 1 96.19 26 ALA B CA 1
ATOM 1456 C C . ALA B 1 26 ? -18.141 14.32 14.031 1 96.19 26 ALA B C 1
ATOM 1458 O O . ALA B 1 26 ? -18.703 13.773 14.977 1 96.19 26 ALA B O 1
ATOM 1459 N N . GLY B 1 27 ? -18.438 15.523 13.664 1 96.69 27 GLY B N 1
ATOM 1460 C CA . GLY B 1 27 ? -19.516 16.266 14.297 1 96.69 27 GLY B CA 1
ATOM 1461 C C . GLY B 1 27 ? -19.172 16.734 15.695 1 96.69 27 GLY B C 1
ATOM 1462 O O . GLY B 1 27 ? -19.984 16.641 16.609 1 96.69 27 GLY B O 1
ATOM 1463 N N . VAL B 1 28 ? -18 17.125 15.859 1 96.94 28 VAL B N 1
ATOM 1464 C CA . VAL B 1 28 ? -17.547 17.625 17.156 1 96.94 28 VAL B CA 1
ATOM 1465 C C . VAL B 1 28 ? -16.812 18.953 16.984 1 96.94 28 VAL B C 1
ATOM 1467 O O . VAL B 1 28 ? -16.562 19.375 15.852 1 96.94 28 VAL B O 1
ATOM 1470 N N . SER B 1 29 ? -16.484 19.562 18.125 1 97.31 29 SER B N 1
ATOM 1471 C CA . SER B 1 29 ? -15.68 20.781 18.062 1 97.31 29 SER B CA 1
ATOM 1472 C C . SER B 1 29 ? -14.219 20.469 17.75 1 97.31 29 SER B C 1
ATOM 1474 O O . SER B 1 29 ? -13.758 19.359 17.953 1 97.31 29 SER B O 1
ATOM 1476 N N . LYS B 1 30 ? -13.57 21.453 17.219 1 97.25 30 LYS B N 1
ATOM 1477 C CA . LYS B 1 30 ? -12.148 21.297 16.938 1 97.25 30 LYS B CA 1
ATOM 1478 C C . LYS B 1 30 ? -11.383 20.875 18.188 1 97.25 30 LYS B C 1
ATOM 1480 O O . LYS B 1 30 ? -10.484 20.031 18.125 1 97.25 30 LYS B O 1
ATOM 1485 N N . LYS B 1 31 ? -11.75 21.484 19.281 1 97.44 31 LYS B N 1
ATOM 1486 C CA . LYS B 1 31 ? -11.109 21.156 20.547 1 97.44 31 LYS B CA 1
ATOM 1487 C C . LYS B 1 31 ? -11.344 19.688 20.922 1 97.44 31 LYS B C 1
ATOM 1489 O O . LYS B 1 31 ? -10.414 18.984 21.328 1 97.44 31 LYS B O 1
ATOM 1494 N N . THR B 1 32 ? -12.508 19.25 20.828 1 96.81 32 THR B N 1
ATOM 1495 C CA . THR B 1 32 ? -12.844 17.859 21.125 1 96.81 32 THR B CA 1
ATOM 1496 C C . THR B 1 32 ? -12.102 16.906 20.203 1 96.81 32 THR B C 1
ATOM 1498 O O . THR B 1 32 ? -11.547 15.898 20.656 1 96.81 32 THR B O 1
ATOM 1501 N N . ALA B 1 33 ? -12.141 17.219 18.922 1 97.19 33 ALA B N 1
ATOM 1502 C CA . ALA B 1 33 ? -11.406 16.391 17.969 1 97.19 33 ALA B CA 1
ATOM 1503 C C . ALA B 1 33 ? -9.938 16.266 18.359 1 97.19 33 ALA B C 1
ATOM 1505 O O . ALA B 1 33 ? -9.383 15.164 18.359 1 97.19 33 ALA B O 1
ATOM 1506 N N . TYR B 1 34 ? -9.398 17.344 18.688 1 96.38 34 TYR B N 1
ATOM 1507 C CA . TYR B 1 34 ? -7.984 17.344 19.062 1 96.38 34 TYR B CA 1
ATOM 1508 C C . TYR B 1 34 ? -7.734 16.484 20.281 1 96.38 34 TYR B C 1
ATOM 1510 O O . TYR B 1 34 ? -6.797 15.688 20.312 1 96.38 34 TYR B O 1
ATOM 1518 N N . ASN B 1 35 ? -8.5 16.641 21.25 1 96.81 35 ASN B N 1
ATOM 1519 C CA . ASN B 1 35 ? -8.359 15.859 22.469 1 96.81 35 ASN B CA 1
ATOM 1520 C C . ASN B 1 35 ? -8.484 14.367 22.188 1 96.81 35 ASN B C 1
ATOM 1522 O O . ASN B 1 35 ? -7.73 13.562 22.75 1 96.81 35 ASN B O 1
ATOM 1526 N N . ARG B 1 36 ? -9.406 14.094 21.391 1 96.56 36 ARG B N 1
ATOM 1527 C CA . ARG B 1 36 ? -9.602 12.688 21.047 1 96.56 36 ARG B CA 1
ATOM 1528 C C . ARG B 1 36 ? -8.406 12.141 20.281 1 96.56 36 ARG B C 1
ATOM 1530 O O . ARG B 1 36 ? -7.984 11 20.5 1 96.56 36 ARG B O 1
ATOM 1537 N N . ILE B 1 37 ? -7.914 12.891 19.391 1 96.31 37 ILE B N 1
ATOM 1538 C CA . ILE B 1 37 ? -6.742 12.477 18.625 1 96.31 37 ILE B CA 1
ATOM 1539 C C . ILE B 1 37 ? -5.562 12.258 19.562 1 96.31 37 ILE B C 1
ATOM 1541 O O . ILE B 1 37 ? -4.828 11.273 19.422 1 96.31 37 ILE B O 1
ATOM 1545 N N . LYS B 1 38 ? -5.418 13.133 20.453 1 96.25 38 LYS B N 1
ATOM 1546 C CA . LYS B 1 38 ? -4.344 12.992 21.438 1 96.25 38 LYS B CA 1
ATOM 1547 C C . LYS B 1 38 ? -4.488 11.703 22.234 1 96.25 38 LYS B C 1
ATOM 1549 O O . LYS B 1 38 ? -3.502 11.016 22.5 1 96.25 38 LYS B O 1
ATOM 1554 N N . MET B 1 39 ? -5.66 11.469 22.609 1 96.19 39 MET B N 1
ATOM 1555 C CA . MET B 1 39 ? -5.938 10.219 23.312 1 96.19 39 MET B CA 1
ATOM 1556 C C . MET B 1 39 ? -5.559 9.016 22.453 1 96.19 39 MET B C 1
ATOM 1558 O O . MET B 1 39 ? -4.934 8.07 22.938 1 96.19 39 MET B O 1
ATOM 1562 N N . LEU B 1 40 ? -5.961 9.07 21.234 1 96.12 40 LEU B N 1
ATOM 1563 C CA . LEU B 1 40 ? -5.645 7.988 20.312 1 96.12 40 LEU B CA 1
ATOM 1564 C C . LEU B 1 40 ? -4.141 7.867 20.109 1 96.12 40 LEU B C 1
ATOM 1566 O O . LEU B 1 40 ? -3.619 6.766 19.922 1 96.12 40 LEU B O 1
ATOM 1570 N N . GLU B 1 41 ? -3.461 8.969 20.125 1 95.81 41 GLU B N 1
ATOM 1571 C CA . GLU B 1 41 ? -2.004 8.969 20.062 1 95.81 41 GLU B CA 1
ATOM 1572 C C . GLU B 1 41 ? -1.396 8.266 21.266 1 95.81 41 GLU B C 1
ATOM 1574 O O . GLU B 1 41 ? -0.478 7.457 21.125 1 95.81 41 GLU B O 1
ATOM 1579 N N . ASP B 1 42 ? -1.914 8.547 22.344 1 95.75 42 ASP B N 1
ATOM 1580 C CA . ASP B 1 42 ? -1.426 7.945 23.578 1 95.75 42 ASP B CA 1
ATOM 1581 C C . ASP B 1 42 ? -1.626 6.434 23.578 1 95.75 42 ASP B C 1
ATOM 1583 O O . ASP B 1 42 ? -0.827 5.691 24.156 1 95.75 42 ASP B O 1
ATOM 1587 N N . MET B 1 43 ? -2.652 6.055 22.906 1 95.12 43 MET B N 1
ATOM 1588 C CA . MET B 1 43 ? -2.945 4.629 22.797 1 95.12 43 MET B CA 1
ATOM 1589 C C . MET B 1 43 ? -2.098 3.982 21.703 1 95.12 43 MET B C 1
ATOM 1591 O O . MET B 1 43 ? -2.121 2.76 21.531 1 95.12 43 MET B O 1
ATOM 1595 N N . GLY B 1 44 ? -1.421 4.758 20.875 1 94.81 44 GLY B N 1
ATOM 1596 C CA . GLY B 1 44 ? -0.56 4.25 19.812 1 94.81 44 GLY B CA 1
ATOM 1597 C C . GLY B 1 44 ? -1.306 3.959 18.531 1 94.81 44 GLY B C 1
ATOM 1598 O O . GLY B 1 44 ? -0.739 3.391 17.594 1 94.81 44 GLY B O 1
ATOM 1599 N N . ILE B 1 45 ? -2.545 4.344 18.469 1 95.19 45 ILE B N 1
AT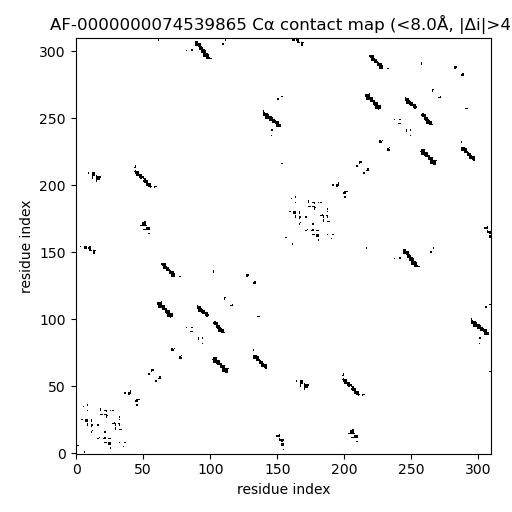OM 1600 C CA . ILE B 1 45 ? -3.375 4.059 17.297 1 95.19 45 ILE B CA 1
ATOM 1601 C C . ILE B 1 45 ? -3.09 5.078 16.203 1 95.19 45 ILE B C 1
ATOM 1603 O O . ILE B 1 45 ? -3.146 4.75 15.016 1 95.19 45 ILE B O 1
ATOM 1607 N N . VAL B 1 46 ? -2.783 6.297 16.688 1 95.25 46 VAL B N 1
ATOM 1608 C CA . VAL B 1 46 ? -2.514 7.391 15.766 1 95.25 46 VAL B CA 1
ATOM 1609 C C . V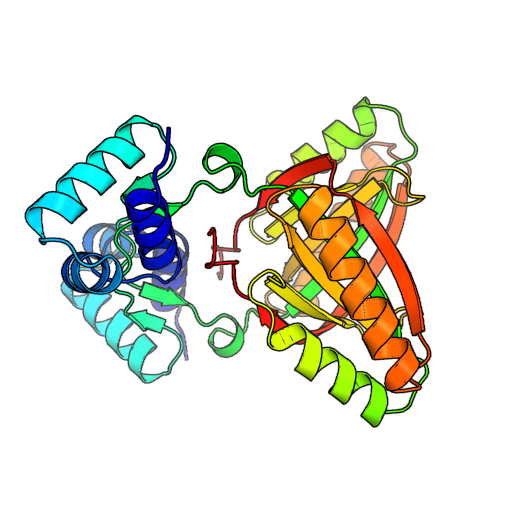AL B 1 46 ? -1.132 7.98 16.047 1 95.25 46 VAL B C 1
ATOM 1611 O O . VAL B 1 46 ? -0.674 7.98 17.188 1 95.25 46 VAL B O 1
ATOM 1614 N N . LYS B 1 47 ? -0.514 8.391 15.023 1 93.38 47 LYS B N 1
ATOM 1615 C CA . LYS B 1 47 ? 0.764 9.078 15.172 1 93.38 47 LYS B CA 1
ATOM 1616 C C . LYS B 1 47 ? 0.81 10.336 14.305 1 93.38 47 LYS B C 1
ATOM 1618 O O . LYS B 1 47 ? 0.299 10.344 13.188 1 93.38 47 LYS B O 1
ATOM 1623 N N . LYS B 1 48 ? 1.409 11.352 14.844 1 89.44 48 LYS B N 1
ATOM 1624 C CA . LYS B 1 48 ? 1.592 12.578 14.078 1 89.44 48 LYS B CA 1
ATOM 1625 C C . LYS B 1 48 ? 2.625 12.391 12.977 1 89.44 48 LYS B C 1
ATOM 1627 O O . LYS B 1 48 ? 3.656 11.75 13.18 1 89.44 48 LYS B O 1
ATOM 1632 N N . VAL B 1 49 ? 2.25 12.945 11.82 1 83.25 49 VAL B N 1
ATOM 1633 C CA . VAL B 1 49 ? 3.188 12.883 10.711 1 83.25 49 VAL B CA 1
ATOM 1634 C C . VAL B 1 49 ? 3.463 14.289 10.18 1 83.25 49 VAL B C 1
ATOM 1636 O O . VAL B 1 49 ? 2.629 15.188 10.328 1 83.25 49 VAL B O 1
ATOM 1639 N N . LYS B 1 50 ? 4.633 14.539 9.719 1 76 50 LYS B N 1
ATOM 1640 C CA . LYS B 1 50 ? 5.059 15.844 9.234 1 76 50 LYS B CA 1
ATOM 1641 C C . LYS B 1 50 ? 4.949 15.93 7.711 1 76 50 LYS B C 1
ATOM 1643 O O . LYS B 1 50 ? 5.191 16.984 7.121 1 76 50 LYS B O 1
ATOM 1648 N N . ARG B 1 51 ? 4.406 14.961 7.18 1 77.06 51 ARG B N 1
ATOM 1649 C CA . ARG B 1 51 ? 4.402 14.883 5.723 1 77.06 51 ARG B CA 1
ATOM 1650 C C . ARG B 1 51 ? 3.48 15.938 5.125 1 77.06 51 ARG B C 1
ATOM 1652 O O . ARG B 1 51 ? 2.309 16.031 5.496 1 77.06 51 ARG B O 1
ATOM 1659 N N . THR B 1 52 ? 4.105 16.766 4.23 1 84.88 52 THR B N 1
ATOM 1660 C CA . THR B 1 52 ? 3.338 17.828 3.596 1 84.88 52 THR B CA 1
ATOM 1661 C C . THR B 1 52 ? 3.123 17.531 2.115 1 84.88 52 THR B C 1
ATOM 1663 O O . THR B 1 52 ? 2.291 18.172 1.464 1 84.88 52 THR B O 1
ATOM 1666 N N . TRP B 1 53 ? 3.857 16.594 1.577 1 91.38 53 TRP B N 1
ATOM 1667 C CA . TRP B 1 53 ? 3.746 16.266 0.16 1 91.38 53 TRP B CA 1
ATOM 1668 C C . TRP B 1 53 ? 3.721 14.75 -0.049 1 91.38 53 TRP B C 1
ATOM 1670 O O . TRP B 1 53 ? 4.18 13.992 0.806 1 91.38 53 TRP B O 1
ATOM 1680 N N . GLU B 1 54 ? 3.111 14.367 -1.182 1 91.12 54 GLU B N 1
ATOM 1681 C CA . GLU B 1 54 ? 3.15 12.984 -1.642 1 91.12 54 GLU B CA 1
ATOM 1682 C C . GLU B 1 54 ? 3.584 12.898 -3.104 1 91.12 54 GLU B C 1
ATOM 1684 O O . GLU B 1 54 ? 3.49 13.883 -3.842 1 91.12 54 GLU B O 1
ATOM 1689 N N . ILE B 1 55 ? 4.051 11.664 -3.42 1 93.31 55 ILE B N 1
ATOM 1690 C CA . ILE B 1 55 ? 4.594 11.477 -4.758 1 93.31 55 ILE B CA 1
ATOM 1691 C C . ILE B 1 55 ? 3.623 10.656 -5.602 1 93.31 55 ILE B C 1
ATOM 1693 O O . ILE B 1 55 ? 3.055 9.672 -5.121 1 93.31 55 ILE B O 1
ATOM 1697 N N . ASP B 1 56 ? 3.473 11.148 -6.836 1 92.56 56 ASP B N 1
ATOM 1698 C CA . ASP B 1 56 ? 2.879 10.297 -7.859 1 92.56 56 ASP B CA 1
ATOM 1699 C C . ASP B 1 56 ? 3.941 9.445 -8.547 1 92.56 56 ASP B C 1
ATOM 1701 O O . ASP B 1 56 ? 4.656 9.922 -9.43 1 92.56 56 ASP B O 1
ATOM 1705 N N . TYR B 1 57 ? 3.959 8.188 -8.211 1 92.38 57 TYR B N 1
ATOM 1706 C CA . TYR B 1 57 ? 5.031 7.316 -8.672 1 92.38 57 TYR B CA 1
ATOM 1707 C C . TYR B 1 57 ? 4.953 7.094 -10.172 1 92.38 57 TYR B C 1
ATOM 1709 O O . TYR B 1 57 ? 5.973 6.875 -10.828 1 92.38 57 TYR B O 1
ATOM 1717 N N . LYS B 1 58 ? 3.805 7.113 -10.719 1 89.75 58 LYS B N 1
ATOM 1718 C CA . LYS B 1 58 ? 3.654 6.988 -12.164 1 89.75 58 LYS B CA 1
ATOM 1719 C C . LYS B 1 58 ? 4.293 8.172 -12.891 1 89.75 58 LYS B C 1
ATOM 1721 O O . LYS B 1 58 ? 5.09 7.984 -13.812 1 89.75 58 LYS B O 1
ATOM 1726 N N . LYS B 1 59 ? 4.008 9.328 -12.406 1 90.56 59 LYS B N 1
ATOM 1727 C CA . LYS B 1 59 ? 4.551 10.539 -13.023 1 90.56 59 LYS B CA 1
ATOM 1728 C C . LYS B 1 59 ? 6.043 10.68 -12.727 1 90.56 59 LYS B C 1
ATOM 1730 O O . LYS B 1 59 ? 6.773 11.305 -13.5 1 90.56 59 LYS B O 1
ATOM 1735 N N . ALA B 1 60 ? 6.473 10.031 -11.688 1 91.69 60 ALA B N 1
ATOM 1736 C CA . ALA B 1 60 ? 7.887 10.039 -11.336 1 91.69 60 ALA B CA 1
ATOM 1737 C C . ALA B 1 60 ? 8.641 8.938 -12.07 1 91.69 60 ALA B C 1
ATOM 1739 O O . ALA B 1 60 ? 9.828 8.711 -11.812 1 91.69 60 ALA B O 1
ATOM 1740 N N . GLU B 1 61 ? 8.023 8.18 -12.883 1 88.88 61 GLU B N 1
ATOM 1741 C CA . GLU B 1 61 ? 8.594 7.121 -13.703 1 88.88 61 GLU B CA 1
ATOM 1742 C C . GLU B 1 61 ? 9.164 6.004 -12.828 1 88.88 61 GLU B C 1
ATOM 1744 O O . GLU B 1 61 ? 10.281 5.539 -13.062 1 88.88 61 GLU B O 1
ATOM 1749 N N . CYS B 1 62 ? 8.492 5.703 -11.805 1 91.62 62 CYS B N 1
ATOM 1750 C CA . CYS B 1 62 ? 8.805 4.617 -10.891 1 91.62 62 CYS B CA 1
ATOM 1751 C C . CYS B 1 62 ? 7.566 3.787 -10.578 1 91.62 62 CYS B C 1
ATOM 1753 O O . CYS B 1 62 ? 7.168 3.668 -9.414 1 91.62 62 CYS B O 1
ATOM 1755 N N . ASP B 1 63 ? 6.977 3.262 -11.625 1 90 63 ASP B N 1
ATOM 1756 C CA . ASP B 1 63 ? 5.676 2.635 -11.422 1 90 63 ASP B CA 1
ATOM 1757 C C . ASP B 1 63 ? 5.664 1.203 -11.953 1 90 63 ASP B C 1
ATOM 1759 O O . ASP B 1 63 ? 4.602 0.644 -12.227 1 90 63 ASP B O 1
ATOM 1763 N N . THR B 1 64 ? 6.875 0.664 -12.148 1 92.94 64 THR B N 1
ATOM 1764 C CA . THR B 1 64 ? 6.965 -0.745 -12.516 1 92.94 64 THR B CA 1
ATOM 1765 C C . THR B 1 64 ? 6.805 -1.636 -11.289 1 92.94 64 THR B C 1
ATOM 1767 O O . THR B 1 64 ? 7.68 -1.669 -10.422 1 92.94 64 THR B O 1
ATOM 1770 N N . ILE B 1 65 ? 5.691 -2.354 -11.266 1 94.62 65 ILE B N 1
ATOM 1771 C CA . ILE B 1 65 ? 5.391 -3.152 -10.086 1 94.62 65 ILE B CA 1
ATOM 1772 C C . ILE B 1 65 ? 5.5 -4.637 -10.422 1 94.62 65 ILE B C 1
ATOM 1774 O O . ILE B 1 65 ? 5.062 -5.07 -11.492 1 94.62 65 ILE B O 1
ATOM 1778 N N . GLY B 1 66 ? 6.164 -5.34 -9.547 1 93.38 66 GLY B N 1
ATOM 1779 C CA . GLY B 1 66 ? 6.215 -6.789 -9.617 1 93.38 66 GLY B CA 1
ATOM 1780 C C . GLY B 1 66 ? 5.641 -7.465 -8.383 1 93.38 66 GLY B C 1
ATOM 1781 O O . GLY B 1 66 ? 5.77 -6.949 -7.27 1 93.38 66 GLY B O 1
ATOM 1782 N N . ILE B 1 67 ? 5.023 -8.617 -8.648 1 94.25 67 ILE B N 1
ATOM 1783 C CA . ILE B 1 67 ? 4.527 -9.469 -7.578 1 94.25 67 ILE B CA 1
ATOM 1784 C C . ILE B 1 67 ? 5.301 -10.789 -7.574 1 94.25 67 ILE B C 1
ATOM 1786 O O . ILE B 1 67 ? 5.402 -11.461 -8.602 1 94.25 67 ILE B O 1
ATOM 1790 N N . LEU B 1 68 ? 5.82 -11.109 -6.402 1 93.31 68 LEU B N 1
ATOM 1791 C CA . LEU B 1 68 ? 6.527 -12.375 -6.246 1 93.31 68 LEU B CA 1
ATOM 1792 C C . LEU B 1 68 ? 5.801 -13.281 -5.254 1 93.31 68 LEU B C 1
ATOM 1794 O O . LEU B 1 68 ? 5.512 -12.867 -4.129 1 93.31 68 LEU B O 1
ATOM 1798 N N . LEU B 1 69 ? 5.465 -14.461 -5.727 1 91.88 69 LEU B N 1
ATOM 1799 C CA . LEU B 1 69 ? 5.027 -15.539 -4.844 1 91.88 69 LEU B CA 1
ATOM 1800 C C . LEU B 1 69 ? 6.148 -16.547 -4.625 1 91.88 69 LEU B C 1
ATOM 1802 O O . LEU B 1 69 ? 6.691 -17.094 -5.586 1 91.88 69 LEU B O 1
ATOM 1806 N N . LEU B 1 70 ? 6.5 -16.734 -3.34 1 93.12 70 LEU B N 1
ATOM 1807 C CA . LEU B 1 70 ? 7.609 -17.625 -3.002 1 93.12 70 LEU B CA 1
ATOM 1808 C C . LEU B 1 70 ? 7.145 -18.75 -2.088 1 93.12 70 LEU B C 1
ATOM 1810 O O . LEU B 1 70 ? 6.418 -18.516 -1.119 1 93.12 70 LEU B O 1
ATOM 1814 N N . GLY B 1 71 ? 7.414 -19.922 -2.512 1 92.81 71 GLY B N 1
ATOM 1815 C CA . GLY B 1 71 ? 7.312 -21.094 -1.643 1 92.81 71 GLY B CA 1
ATOM 1816 C C . GLY B 1 71 ? 8.641 -21.5 -1.039 1 92.81 71 GLY B C 1
ATOM 1817 O O . GLY B 1 71 ? 9.484 -22.078 -1.722 1 92.81 71 GLY B O 1
ATOM 1818 N N . VAL B 1 72 ? 8.828 -21.109 0.235 1 90 72 VAL B N 1
ATOM 1819 C CA . VAL B 1 72 ? 10.078 -21.438 0.916 1 90 72 VAL B CA 1
ATOM 1820 C C . VAL B 1 72 ? 9.969 -22.797 1.596 1 90 72 VAL B C 1
ATOM 1822 O O . VAL B 1 72 ? 9.094 -23 2.443 1 90 72 VAL B O 1
ATOM 1825 N N . HIS B 1 73 ? 10.633 -23.719 1 1 81.19 73 HIS B N 1
ATOM 1826 C CA . HIS B 1 73 ? 10.555 -25.109 1.451 1 81.19 73 HIS B CA 1
ATOM 1827 C C . HIS B 1 73 ? 11.383 -25.312 2.713 1 81.19 73 HIS B C 1
ATOM 1829 O O . HIS B 1 73 ? 11.227 -26.328 3.396 1 81.19 73 HIS B O 1
ATOM 1835 N N . ASN B 1 74 ? 12.242 -24.453 2.896 1 63.84 74 ASN B N 1
ATOM 1836 C CA . ASN B 1 74 ? 13.07 -24.688 4.074 1 63.84 74 ASN B CA 1
ATOM 1837 C C . ASN B 1 74 ? 12.352 -24.266 5.355 1 63.84 74 ASN B C 1
ATOM 1839 O O . ASN B 1 74 ? 11.383 -23.516 5.309 1 63.84 74 ASN B O 1
ATOM 1843 N N . ASP B 1 75 ? 12.547 -24.797 6.496 1 74.44 75 ASP B N 1
ATOM 1844 C CA . ASP B 1 75 ? 12.062 -24.609 7.859 1 74.44 75 ASP B CA 1
ATOM 1845 C C . ASP B 1 75 ? 11.938 -23.125 8.211 1 74.44 75 ASP B C 1
ATOM 1847 O O . ASP B 1 75 ? 12.008 -22.266 7.324 1 74.44 75 ASP B O 1
ATOM 1851 N N . TYR B 1 76 ? 11.625 -22.906 9.234 1 83.19 76 TYR B N 1
ATOM 1852 C CA . TYR B 1 76 ? 11.438 -21.609 9.891 1 83.19 76 TYR B CA 1
ATOM 1853 C C . TYR B 1 76 ? 12.648 -20.719 9.703 1 83.19 76 TYR B C 1
ATOM 1855 O O . TYR B 1 76 ? 12.516 -19.516 9.477 1 83.19 76 TYR B O 1
ATOM 1863 N N . GLU B 1 77 ? 13.766 -21.344 9.414 1 87.62 77 GLU B N 1
ATOM 1864 C CA . GLU B 1 77 ? 15 -20.578 9.289 1 87.62 77 GLU B CA 1
ATOM 1865 C C . GLU B 1 77 ? 15.125 -19.953 7.902 1 87.62 77 GLU B C 1
ATOM 1867 O O . GLU B 1 77 ? 15.531 -18.797 7.766 1 87.62 77 GLU B O 1
ATOM 1872 N N . GLY B 1 78 ? 14.789 -20.719 6.902 1 89.38 78 GLY B N 1
ATOM 1873 C CA . GLY B 1 78 ? 14.828 -20.188 5.547 1 89.38 78 GLY B CA 1
ATOM 1874 C C . GLY B 1 78 ? 13.867 -19.031 5.332 1 89.38 78 GLY B C 1
ATOM 1875 O O . GLY B 1 78 ? 14.234 -18.016 4.727 1 89.38 78 GLY B O 1
ATOM 1876 N N . LEU B 1 79 ? 12.734 -19.219 5.855 1 91.38 79 LEU B N 1
ATOM 1877 C CA . LEU B 1 79 ? 11.719 -18.172 5.746 1 91.38 79 LEU B CA 1
ATOM 1878 C C . LEU B 1 79 ? 12.18 -16.906 6.438 1 91.38 79 LEU B C 1
ATOM 1880 O O . LEU B 1 79 ? 12.039 -15.805 5.887 1 91.38 79 LEU B O 1
ATOM 1884 N N . LYS B 1 80 ? 12.75 -17.047 7.562 1 93.75 80 LYS B N 1
ATOM 1885 C CA . LYS B 1 80 ? 13.258 -15.898 8.312 1 93.75 80 LYS B CA 1
ATOM 1886 C C . LYS B 1 80 ? 14.383 -15.195 7.559 1 93.75 80 LYS B C 1
ATOM 1888 O O . LYS B 1 80 ? 14.383 -13.969 7.438 1 93.75 80 LYS B O 1
ATOM 1893 N N . LYS B 1 81 ? 15.242 -15.961 7.039 1 94.31 81 LYS B N 1
ATOM 1894 C CA . LYS B 1 81 ? 16.391 -15.406 6.32 1 94.31 81 LYS B CA 1
ATOM 1895 C C . LYS B 1 81 ? 15.938 -14.617 5.094 1 94.31 81 LYS B C 1
ATOM 1897 O O . LYS B 1 81 ? 16.406 -13.508 4.852 1 94.31 81 LYS B O 1
ATOM 1902 N N . ILE B 1 82 ? 15.047 -15.164 4.43 1 95.38 82 ILE B N 1
ATOM 1903 C CA . ILE B 1 82 ? 14.586 -14.531 3.199 1 95.38 82 ILE B CA 1
ATOM 1904 C C . ILE B 1 82 ? 13.828 -13.242 3.537 1 95.38 82 ILE B C 1
ATOM 1906 O O . ILE B 1 82 ? 14.039 -12.211 2.902 1 95.38 82 ILE B O 1
ATOM 1910 N N . THR B 1 83 ? 12.938 -13.312 4.469 1 96.56 83 THR B N 1
ATOM 1911 C CA . THR B 1 83 ? 12.141 -12.141 4.828 1 96.56 83 THR B CA 1
ATOM 1912 C C . THR B 1 83 ? 13.031 -11.023 5.355 1 96.56 83 THR B C 1
ATOM 1914 O O . THR B 1 83 ? 12.836 -9.852 5.016 1 96.56 83 THR B O 1
ATOM 1917 N N . GLU B 1 84 ? 14.023 -11.344 6.133 1 96.62 84 GLU B N 1
ATOM 1918 C CA . GLU B 1 84 ? 14.953 -10.352 6.664 1 96.62 84 GLU B CA 1
ATOM 1919 C C . GLU B 1 84 ? 15.758 -9.695 5.551 1 96.62 84 GLU B C 1
ATOM 1921 O O . GLU B 1 84 ? 15.969 -8.484 5.555 1 96.62 84 GLU B O 1
ATOM 1926 N N . ARG B 1 85 ? 16.172 -10.508 4.648 1 96.12 85 ARG B N 1
ATOM 1927 C CA . ARG B 1 85 ? 16.953 -10 3.52 1 96.12 85 ARG B CA 1
ATOM 1928 C C . ARG B 1 85 ? 16.109 -9.055 2.664 1 96.12 85 ARG B C 1
ATOM 1930 O O . ARG B 1 85 ? 16.531 -7.938 2.363 1 96.12 85 ARG B O 1
ATOM 1937 N N . LEU B 1 86 ? 14.961 -9.508 2.305 1 96.94 86 LEU B N 1
ATOM 1938 C CA . LEU B 1 86 ? 14.086 -8.734 1.427 1 96.94 86 LEU B CA 1
ATOM 1939 C C . LEU B 1 86 ? 13.656 -7.434 2.1 1 96.94 86 LEU B C 1
ATOM 1941 O O . LEU B 1 86 ? 13.508 -6.406 1.435 1 96.94 86 LEU B O 1
ATOM 1945 N N . ALA B 1 87 ? 13.5 -7.473 3.43 1 97.44 87 ALA B N 1
ATOM 1946 C CA . ALA B 1 87 ? 13.023 -6.312 4.184 1 97.44 87 ALA B CA 1
ATOM 1947 C C . ALA B 1 87 ? 14.031 -5.172 4.129 1 97.44 87 ALA B C 1
ATOM 1949 O O . ALA B 1 87 ? 13.68 -4.012 4.355 1 97.44 87 ALA B O 1
ATOM 1950 N N . LYS B 1 88 ? 15.234 -5.426 3.781 1 96.25 88 LYS B N 1
ATOM 1951 C CA . LYS B 1 88 ? 16.297 -4.422 3.762 1 96.25 88 LYS B CA 1
ATOM 1952 C C . LYS B 1 88 ? 16.234 -3.574 2.496 1 96.25 88 LYS B C 1
ATOM 1954 O O . LYS B 1 88 ? 16.812 -2.492 2.434 1 96.25 88 LYS B O 1
ATOM 1959 N N . PHE B 1 89 ? 15.594 -4.086 1.556 1 96.38 89 PHE B N 1
ATOM 1960 C CA . PHE B 1 89 ? 15.578 -3.4 0.268 1 96.38 89 PHE B CA 1
ATOM 1961 C C . PHE B 1 89 ? 14.438 -2.396 0.198 1 96.38 89 PHE B C 1
ATOM 1963 O O . PHE B 1 89 ? 13.273 -2.754 0.411 1 96.38 89 PHE B O 1
ATOM 1970 N N . ASP B 1 90 ? 14.742 -1.18 -0.243 1 96.12 90 ASP B N 1
ATOM 1971 C CA . ASP B 1 90 ? 13.789 -0.074 -0.324 1 96.12 90 ASP B CA 1
ATOM 1972 C C . ASP B 1 90 ? 12.727 -0.342 -1.385 1 96.12 90 ASP B C 1
ATOM 1974 O O . ASP B 1 90 ? 11.555 -0.015 -1.19 1 96.12 90 ASP B O 1
ATOM 1978 N N . PHE B 1 91 ? 13.125 -0.995 -2.406 1 95.81 91 PHE B N 1
ATOM 1979 C CA . PHE B 1 91 ? 12.219 -1.198 -3.529 1 95.81 91 PHE B CA 1
ATOM 1980 C C . PHE B 1 91 ? 11.219 -2.311 -3.225 1 95.81 91 PHE B C 1
ATOM 1982 O O . PHE B 1 91 ? 10.25 -2.5 -3.963 1 95.81 91 PHE B O 1
ATOM 1989 N N . VAL B 1 92 ? 11.477 -3.111 -2.146 1 97.56 92 VAL B N 1
ATOM 1990 C CA . VAL B 1 92 ? 10.477 -4.047 -1.646 1 97.56 92 VAL B CA 1
ATOM 1991 C C . VAL B 1 92 ? 9.453 -3.305 -0.789 1 97.56 92 VAL B C 1
ATOM 1993 O O . VAL B 1 92 ? 9.797 -2.773 0.271 1 97.56 92 VAL B O 1
ATOM 1996 N N . GLU B 1 93 ? 8.195 -3.387 -1.241 1 96.56 93 GLU B N 1
ATOM 1997 C CA . GLU B 1 93 ? 7.203 -2.555 -0.569 1 96.56 93 GLU B CA 1
ATOM 1998 C C . GLU B 1 93 ? 6.379 -3.371 0.422 1 96.56 93 GLU B C 1
ATOM 2000 O O . GLU B 1 93 ? 5.996 -2.869 1.48 1 96.56 93 GLU B O 1
ATOM 2005 N N . LYS B 1 94 ? 6.062 -4.586 0.047 1 96.94 94 LYS B N 1
ATOM 2006 C CA . LYS B 1 94 ? 5.246 -5.449 0.898 1 96.94 94 LYS B CA 1
ATOM 2007 C C . LYS B 1 94 ? 5.859 -6.84 1.017 1 96.94 94 LYS B C 1
ATOM 2009 O O . LYS B 1 94 ? 6.379 -7.383 0.038 1 96.94 94 LYS B O 1
ATOM 2014 N N . ILE B 1 95 ? 5.789 -7.34 2.191 1 97.38 95 ILE B N 1
ATOM 2015 C CA . ILE B 1 95 ? 6.105 -8.734 2.469 1 97.38 95 ILE B CA 1
ATOM 2016 C C . ILE B 1 95 ? 5.023 -9.344 3.357 1 97.38 95 ILE B C 1
ATOM 2018 O O . ILE B 1 95 ? 4.867 -8.945 4.516 1 97.38 95 ILE B O 1
ATOM 2022 N N . TYR B 1 96 ? 4.328 -10.281 2.742 1 96 96 TYR B N 1
ATOM 2023 C CA . TYR B 1 96 ? 3.266 -10.984 3.451 1 96 96 TYR B CA 1
ATOM 2024 C C . TYR B 1 96 ? 3.596 -12.461 3.607 1 96 96 TYR B C 1
ATOM 2026 O O . TYR B 1 96 ? 3.869 -13.148 2.621 1 96 96 TYR B O 1
ATOM 2034 N N . LYS B 1 97 ? 3.586 -12.922 4.875 1 94.81 97 LYS B N 1
ATOM 2035 C CA . LYS B 1 97 ? 3.584 -14.367 5.098 1 94.81 97 LYS B CA 1
ATOM 2036 C C . LYS B 1 97 ? 2.178 -14.938 4.957 1 94.81 97 LYS B C 1
ATOM 2038 O O . LYS B 1 97 ? 1.251 -14.5 5.641 1 94.81 97 LYS B O 1
ATOM 2043 N N . LEU B 1 98 ? 2.123 -15.852 4.09 1 92.44 98 LEU B N 1
ATOM 2044 C CA . LEU B 1 98 ? 0.819 -16.438 3.777 1 92.44 98 LEU B CA 1
ATOM 2045 C C . LEU B 1 98 ? 0.595 -17.719 4.559 1 92.44 98 LEU B C 1
ATOM 2047 O O . LEU B 1 98 ? 1.554 -18.406 4.93 1 92.44 98 LEU B O 1
ATOM 2051 N N . VAL B 1 99 ? -0.653 -18.031 4.828 1 86.75 99 VAL B N 1
ATOM 2052 C CA . VAL B 1 99 ? -1.02 -19.266 5.5 1 86.75 99 VAL B CA 1
ATOM 2053 C C . VAL B 1 99 ? -1.77 -20.188 4.531 1 86.75 99 VAL B C 1
ATOM 2055 O O . VAL B 1 99 ? -2.607 -19.719 3.754 1 86.75 99 VAL B O 1
ATOM 2058 N N . GLY B 1 100 ? -1.395 -21.562 4.578 1 72.69 100 GLY B N 1
ATOM 2059 C CA . GLY B 1 100 ? -2.223 -22.578 3.953 1 72.69 100 GLY B CA 1
ATOM 2060 C C . GLY B 1 100 ? -1.954 -22.734 2.469 1 72.69 100 GLY B C 1
ATOM 2061 O O . GLY B 1 100 ? -2.76 -23.328 1.745 1 72.69 100 GLY B O 1
ATOM 2062 N N . SER B 1 101 ? -0.941 -22.062 1.939 1 71.06 101 SER B N 1
ATOM 2063 C CA . SER B 1 101 ? -0.757 -22.156 0.496 1 71.06 101 SER B CA 1
ATOM 2064 C C . SER B 1 101 ? 0.565 -22.828 0.152 1 71.06 101 SER B C 1
ATOM 2066 O O . SER B 1 101 ? 1.372 -23.109 1.04 1 71.06 101 SER B O 1
ATOM 2068 N N . ASN B 1 102 ? 0.551 -23.234 -1.122 1 79.75 102 ASN B N 1
ATOM 2069 C CA . ASN B 1 102 ? 1.824 -23.719 -1.645 1 79.75 102 ASN B CA 1
ATOM 2070 C C . ASN B 1 102 ? 2.889 -22.625 -1.629 1 79.75 102 ASN B C 1
ATOM 2072 O O . ASN B 1 102 ? 4.07 -22.906 -1.429 1 79.75 102 ASN B O 1
ATOM 2076 N N . TYR B 1 103 ? 2.471 -21.438 -1.821 1 89.94 103 TYR B N 1
ATOM 2077 C CA . TYR B 1 103 ? 3.334 -20.297 -1.599 1 89.94 103 TYR B CA 1
ATOM 2078 C C . TYR B 1 103 ? 3.109 -19.703 -0.212 1 89.94 103 TYR B C 1
ATOM 2080 O O . TYR B 1 103 ? 1.967 -19.547 0.224 1 89.94 103 TYR B O 1
ATOM 2088 N N . ASN B 1 104 ? 4.223 -19.438 0.448 1 91.81 104 ASN B N 1
ATOM 2089 C CA . ASN B 1 104 ? 4.039 -18.938 1.811 1 91.81 104 ASN B CA 1
ATOM 2090 C C . ASN B 1 104 ? 4.578 -17.531 1.975 1 91.81 104 ASN B C 1
ATOM 2092 O O . ASN B 1 104 ? 4.621 -17 3.088 1 91.81 104 ASN B O 1
ATOM 2096 N N . LEU B 1 105 ? 4.977 -16.906 0.895 1 94.5 105 LEU B N 1
ATOM 2097 C CA . LEU B 1 105 ? 5.418 -15.508 0.911 1 94.5 105 LEU B CA 1
ATOM 2098 C C . LEU B 1 105 ? 4.934 -14.773 -0.332 1 94.5 105 LEU B C 1
ATOM 2100 O O . LEU B 1 105 ? 5.074 -15.273 -1.45 1 94.5 105 LEU B O 1
ATOM 2104 N N . LEU B 1 106 ? 4.305 -13.633 -0.151 1 95.19 106 LEU B N 1
ATOM 2105 C CA . LEU B 1 106 ? 3.988 -12.695 -1.225 1 95.19 106 LEU B CA 1
ATOM 2106 C C . LEU B 1 106 ? 4.762 -11.391 -1.056 1 95.19 106 LEU B C 1
ATOM 2108 O O . LEU B 1 106 ? 4.742 -10.789 0.02 1 95.19 106 LEU B O 1
ATOM 2112 N N . VAL B 1 107 ? 5.449 -11.031 -2.096 1 96.69 107 VAL B N 1
ATOM 2113 C CA . VAL B 1 107 ? 6.281 -9.836 -2.057 1 96.69 107 VAL B CA 1
ATOM 2114 C C . VAL B 1 107 ? 5.875 -8.883 -3.182 1 96.69 107 VAL B C 1
ATOM 2116 O O . VAL B 1 107 ? 5.723 -9.305 -4.332 1 96.69 107 VAL B O 1
ATOM 2119 N N . VAL B 1 108 ? 5.629 -7.66 -2.838 1 96.62 108 VAL B N 1
ATOM 2120 C CA . VAL B 1 108 ? 5.359 -6.613 -3.82 1 96.62 108 VAL B CA 1
ATOM 2121 C C . VAL B 1 108 ? 6.586 -5.715 -3.967 1 96.62 108 VAL B C 1
ATOM 2123 O O . VAL B 1 108 ? 7.113 -5.207 -2.973 1 96.62 108 VAL B O 1
ATOM 2126 N N . VAL B 1 109 ? 7.02 -5.57 -5.199 1 96.94 109 VAL B N 1
ATOM 2127 C CA . VAL B 1 109 ? 8.219 -4.785 -5.465 1 96.94 109 VAL B CA 1
ATOM 2128 C C . VAL B 1 109 ? 7.91 -3.688 -6.477 1 96.94 109 VAL B C 1
ATOM 2130 O O . VAL B 1 109 ? 7.059 -3.865 -7.355 1 96.94 109 VAL B O 1
ATOM 2133 N N . ARG B 1 110 ? 8.547 -2.555 -6.324 1 96.31 110 ARG B N 1
ATOM 2134 C CA . ARG B 1 110 ? 8.461 -1.441 -7.262 1 96.31 110 ARG B CA 1
ATOM 2135 C C . ARG B 1 110 ? 9.836 -1.081 -7.816 1 96.31 110 ARG B C 1
ATOM 2137 O O . ARG B 1 110 ? 10.75 -0.772 -7.055 1 96.31 110 ARG B O 1
ATOM 2144 N N . TYR B 1 111 ? 9.898 -1.096 -9.102 1 94.69 111 TYR B N 1
ATOM 2145 C CA . TYR B 1 111 ? 11.156 -0.784 -9.781 1 94.69 111 TYR B CA 1
ATOM 2146 C C . TYR B 1 111 ? 11.023 0.486 -10.609 1 94.69 111 TYR B C 1
ATOM 2148 O O . TYR B 1 111 ? 9.914 0.905 -10.945 1 94.69 111 TYR B O 1
ATOM 2156 N N . LYS B 1 112 ? 12.18 1.071 -10.938 1 91.69 112 LYS B N 1
ATOM 2157 C CA . LYS B 1 112 ? 12.227 2.223 -11.836 1 91.69 112 LYS B CA 1
ATOM 2158 C C . LYS B 1 112 ? 11.906 1.813 -13.266 1 91.69 112 LYS B C 1
ATOM 2160 O O . LYS B 1 112 ? 11.227 2.549 -13.992 1 91.69 112 LYS B O 1
ATOM 2165 N N . ASN B 1 113 ? 12.43 0.674 -13.586 1 89.44 113 ASN B N 1
ATOM 2166 C CA . ASN B 1 113 ? 12.281 0.143 -14.93 1 89.44 113 ASN B CA 1
ATOM 2167 C C . ASN B 1 113 ? 12.609 -1.347 -14.992 1 89.44 113 ASN B C 1
ATOM 2169 O O . ASN B 1 113 ? 12.945 -1.95 -13.969 1 89.44 113 ASN B O 1
ATOM 2173 N N . LEU B 1 114 ? 12.516 -1.845 -16.203 1 88 114 LEU B N 1
ATOM 2174 C CA . LEU B 1 114 ? 12.734 -3.271 -16.406 1 88 114 LEU B CA 1
ATOM 2175 C C . LEU B 1 114 ? 14.188 -3.645 -16.141 1 88 114 LEU B C 1
ATOM 2177 O O . LEU B 1 114 ? 14.469 -4.727 -15.617 1 88 114 LEU B O 1
ATOM 2181 N N . LYS B 1 115 ? 15.047 -2.785 -16.422 1 92.88 115 LYS B N 1
ATOM 2182 C CA . LYS B 1 115 ? 16.469 -3.043 -16.203 1 92.88 115 LYS B CA 1
ATOM 2183 C C . LYS B 1 115 ? 16.781 -3.252 -14.727 1 92.88 115 LYS B C 1
ATOM 2185 O O . LYS B 1 115 ? 17.484 -4.184 -14.359 1 92.88 115 LYS B O 1
ATOM 2190 N N . GLU B 1 116 ? 16.234 -2.373 -13.906 1 93.94 116 GLU B N 1
ATOM 2191 C CA . GLU B 1 116 ? 16.406 -2.531 -12.469 1 93.94 116 GLU B CA 1
ATOM 2192 C C . GLU B 1 116 ? 15.805 -3.846 -11.977 1 93.94 116 GLU B C 1
ATOM 2194 O O . GLU B 1 116 ? 16.406 -4.539 -11.156 1 93.94 116 GLU B O 1
ATOM 2199 N N . LEU B 1 117 ? 14.695 -4.145 -12.492 1 91.69 117 LEU B N 1
ATOM 2200 C CA . LEU B 1 117 ? 14.023 -5.383 -12.133 1 91.69 117 LEU B CA 1
ATOM 2201 C C . LEU B 1 117 ? 14.898 -6.594 -12.43 1 91.69 117 LEU B C 1
ATOM 2203 O O . LEU B 1 117 ? 15.109 -7.445 -11.57 1 91.69 117 LEU B O 1
ATOM 2207 N N . VAL B 1 118 ? 15.414 -6.652 -13.609 1 91 118 VAL B N 1
ATOM 2208 C CA . VAL B 1 118 ? 16.234 -7.777 -14.039 1 91 118 VAL B CA 1
ATOM 2209 C C . VAL B 1 118 ? 17.5 -7.855 -13.188 1 91 118 VAL B C 1
ATOM 2211 O O . VAL B 1 118 ? 17.828 -8.922 -12.664 1 91 118 VAL B O 1
ATOM 2214 N N . SER B 1 119 ? 18.141 -6.742 -12.969 1 95.19 119 SER B N 1
ATOM 2215 C CA . SER B 1 119 ? 19.391 -6.688 -12.227 1 95.19 119 SER B CA 1
ATOM 2216 C C . SER B 1 119 ? 19.188 -7.133 -10.781 1 95.19 119 SER B C 1
ATOM 2218 O O . SER B 1 119 ? 19.922 -7.984 -10.281 1 95.19 119 SER B O 1
ATOM 2220 N N . GLU B 1 120 ? 18.172 -6.551 -10.156 1 94.25 120 GLU B N 1
ATOM 2221 C CA . GLU B 1 120 ? 17.922 -6.898 -8.758 1 94.25 120 GLU B CA 1
ATOM 2222 C C . GLU B 1 120 ? 17.453 -8.344 -8.625 1 94.25 120 GLU B C 1
ATOM 2224 O O . GLU B 1 120 ? 17.766 -9.016 -7.641 1 94.25 120 GLU B O 1
ATOM 2229 N N . GLY B 1 121 ? 16.703 -8.773 -9.594 1 92.31 121 GLY B N 1
ATOM 2230 C CA . GLY B 1 121 ? 16.281 -10.164 -9.609 1 92.31 121 GLY B CA 1
ATOM 2231 C C . GLY B 1 121 ? 17.453 -11.133 -9.68 1 92.31 121 GLY B C 1
ATOM 2232 O O . GLY B 1 121 ? 17.469 -12.133 -8.953 1 92.31 121 GLY B O 1
ATOM 2233 N N . GLU B 1 122 ? 18.359 -10.828 -10.492 1 93.44 122 GLU B N 1
ATOM 2234 C CA . GLU B 1 122 ? 19.547 -11.664 -10.641 1 93.44 122 GLU B CA 1
ATOM 2235 C C . GLU B 1 122 ? 20.359 -11.711 -9.344 1 93.44 122 GLU B C 1
ATOM 2237 O O . GLU B 1 122 ? 20.812 -12.773 -8.93 1 93.44 122 GLU B O 1
ATOM 2242 N N . LYS B 1 123 ? 20.484 -10.562 -8.719 1 95.62 123 LYS B N 1
ATOM 2243 C CA . LYS B 1 123 ? 21.203 -10.5 -7.449 1 95.62 123 LYS B CA 1
ATOM 2244 C C . LYS B 1 123 ? 20.516 -11.344 -6.383 1 95.62 123 LYS B C 1
ATOM 2246 O O . LYS B 1 123 ? 21.188 -12.016 -5.59 1 95.62 123 LYS B O 1
ATOM 2251 N N . PHE B 1 124 ? 19.25 -11.328 -6.398 1 93.94 124 PHE B N 1
ATOM 2252 C CA . PHE B 1 124 ? 18.484 -12.102 -5.426 1 93.94 124 PHE B CA 1
ATOM 2253 C C . PHE B 1 124 ? 18.656 -13.594 -5.668 1 93.94 124 PHE B C 1
ATOM 2255 O O . PHE B 1 124 ? 18.859 -14.359 -4.723 1 93.94 124 PHE B O 1
ATOM 2262 N N . LEU B 1 125 ? 18.641 -13.992 -6.875 1 92.31 125 LEU B N 1
ATOM 2263 C CA . LEU B 1 125 ? 18.812 -15.398 -7.227 1 92.31 125 LEU B CA 1
ATOM 2264 C C . LEU B 1 125 ? 20.203 -15.898 -6.852 1 92.31 125 LEU B C 1
ATOM 2266 O O . LEU B 1 125 ? 20.344 -17 -6.336 1 92.31 125 LEU B O 1
ATOM 2270 N N . GLU B 1 126 ? 21.141 -15.086 -7.098 1 94.81 126 GLU B N 1
ATOM 2271 C CA . GLU B 1 126 ? 22.516 -15.422 -6.715 1 94.81 126 GLU B CA 1
ATOM 2272 C C . GLU B 1 126 ? 22.641 -15.594 -5.207 1 94.81 126 GLU B C 1
ATOM 2274 O O . GLU B 1 126 ? 23.266 -16.547 -4.734 1 94.81 126 GLU B O 1
ATOM 2279 N N . TRP B 1 127 ? 22.078 -14.688 -4.523 1 94.94 127 TRP B N 1
ATOM 2280 C CA . TRP B 1 127 ? 22.109 -14.758 -3.066 1 94.94 127 TRP B CA 1
ATOM 2281 C C . TRP B 1 127 ? 21.422 -16.031 -2.57 1 94.94 127 TRP B C 1
ATOM 2283 O O . TRP B 1 127 ? 21.938 -16.688 -1.658 1 94.94 127 TRP B O 1
ATOM 2293 N N . LEU B 1 128 ? 20.328 -16.375 -3.139 1 92.25 128 LEU B N 1
ATOM 2294 C CA . LEU B 1 128 ? 19.609 -17.594 -2.775 1 92.25 128 LEU B CA 1
ATOM 2295 C C . LEU B 1 128 ? 20.484 -18.812 -2.975 1 92.25 128 LEU B C 1
ATOM 2297 O O . LEU B 1 128 ? 20.531 -19.703 -2.109 1 92.25 128 LEU B O 1
ATOM 2301 N N . GLN B 1 129 ? 21.125 -18.812 -4.062 1 91.12 129 GLN B N 1
ATOM 2302 C CA . GLN B 1 129 ? 22 -19.938 -4.375 1 91.12 129 GLN B CA 1
ATOM 2303 C C . GLN B 1 129 ? 23.125 -20.062 -3.355 1 91.12 129 GLN B C 1
ATOM 2305 O O . GLN B 1 129 ? 23.422 -21.156 -2.869 1 91.12 129 GLN B O 1
ATOM 2310 N N . ARG B 1 130 ? 23.656 -18.969 -2.994 1 94.69 130 ARG B N 1
ATOM 2311 C CA . ARG B 1 130 ? 24.75 -18.953 -2.035 1 94.69 130 ARG B CA 1
ATOM 2312 C C . ARG B 1 130 ? 24.266 -19.344 -0.641 1 94.69 130 ARG B C 1
ATOM 2314 O O . ARG B 1 130 ? 25.016 -19.953 0.129 1 94.69 130 ARG B O 1
ATOM 2321 N N . SER B 1 131 ? 23.031 -19.016 -0.374 1 92.75 131 SER B N 1
ATOM 2322 C CA . SER B 1 131 ? 22.469 -19.25 0.955 1 92.75 131 SER B CA 1
ATOM 2323 C C . SER B 1 131 ? 21.969 -20.688 1.092 1 92.75 131 SER B C 1
ATOM 2325 O O . SER B 1 131 ? 21.688 -21.141 2.199 1 92.75 131 SER B O 1
ATOM 2327 N N . GLY B 1 132 ? 21.828 -21.359 -0.003 1 89.75 132 GLY B N 1
ATOM 2328 C CA . GLY B 1 132 ? 21.359 -22.734 0.017 1 89.75 132 GLY B CA 1
ATOM 2329 C C . GLY B 1 132 ? 19.859 -22.859 0.28 1 89.75 132 GLY B C 1
ATOM 2330 O O . GLY B 1 132 ? 19.391 -23.906 0.745 1 89.75 132 GLY B O 1
ATOM 2331 N N . ILE B 1 133 ? 19.172 -21.797 0.114 1 89.56 133 ILE B N 1
ATOM 2332 C CA . ILE B 1 133 ? 17.734 -21.812 0.34 1 89.56 133 ILE B CA 1
ATOM 2333 C C . ILE B 1 133 ? 17.016 -22.188 -0.949 1 89.56 133 ILE B C 1
ATOM 2335 O O . ILE B 1 133 ? 17.234 -21.594 -1.998 1 89.56 133 ILE B O 1
ATOM 2339 N N . LYS B 1 134 ? 16.219 -23.203 -0.838 1 88.44 134 LYS B N 1
ATOM 2340 C CA . LYS B 1 134 ? 15.43 -23.625 -1.99 1 88.44 134 LYS B CA 1
ATOM 2341 C C . LYS B 1 134 ? 14.023 -23.031 -1.941 1 88.44 134 LYS B C 1
ATOM 2343 O O . LYS B 1 134 ? 13.367 -23.047 -0.896 1 88.44 134 LYS B O 1
ATOM 2348 N N . ILE B 1 135 ? 13.664 -22.5 -3.076 1 90.06 135 ILE B N 1
ATOM 2349 C CA . ILE B 1 135 ? 12.328 -21.922 -3.109 1 90.06 135 ILE B CA 1
ATOM 2350 C C . ILE B 1 135 ? 11.633 -22.297 -4.414 1 90.06 135 ILE B C 1
ATOM 2352 O O . ILE B 1 135 ? 12.297 -22.578 -5.418 1 90.06 135 ILE B O 1
ATOM 2356 N N . ASP B 1 136 ? 10.367 -22.422 -4.332 1 90.56 136 ASP B N 1
ATOM 2357 C CA . ASP B 1 136 ? 9.523 -22.25 -5.512 1 90.56 136 ASP B CA 1
ATOM 2358 C C . ASP B 1 136 ? 9.117 -20.781 -5.688 1 90.56 136 ASP B C 1
ATOM 2360 O O . ASP B 1 136 ? 8.836 -20.094 -4.707 1 90.56 136 ASP B O 1
ATOM 2364 N N . SER B 1 137 ? 9.195 -20.328 -6.922 1 89.12 137 SER B N 1
ATOM 2365 C CA . SER B 1 137 ? 8.852 -18.922 -7.098 1 89.12 137 SER B CA 1
ATOM 2366 C C . SER B 1 137 ? 8.016 -18.703 -8.352 1 89.12 137 SER B C 1
ATOM 2368 O O . SER B 1 137 ? 8.148 -19.453 -9.328 1 89.12 137 SER B O 1
ATOM 2370 N N . MET B 1 138 ? 7.125 -17.844 -8.242 1 87.06 138 MET B N 1
ATOM 2371 C CA . MET B 1 138 ? 6.359 -17.297 -9.359 1 87.06 138 MET B CA 1
ATOM 2372 C C . MET B 1 138 ? 6.379 -15.766 -9.344 1 87.06 138 MET B C 1
ATOM 2374 O O . MET B 1 138 ? 6.125 -15.148 -8.312 1 87.06 138 MET B O 1
ATOM 2378 N N . ALA B 1 139 ? 6.777 -15.266 -10.469 1 86.81 139 ALA B N 1
ATOM 2379 C CA . ALA B 1 139 ? 6.82 -13.812 -10.602 1 86.81 139 ALA B CA 1
ATOM 2380 C C . ALA B 1 139 ? 5.824 -13.328 -11.656 1 86.81 139 ALA B C 1
ATOM 2382 O O . ALA B 1 139 ? 5.668 -13.953 -12.703 1 86.81 139 ALA B O 1
ATOM 2383 N N . GLN B 1 140 ? 5.141 -12.336 -11.273 1 88.12 140 GLN B N 1
ATOM 2384 C CA . GLN B 1 140 ? 4.211 -11.711 -12.211 1 88.12 140 GLN B CA 1
ATOM 2385 C C . GLN B 1 140 ? 4.449 -10.211 -12.297 1 88.12 140 GLN B C 1
ATOM 2387 O O . GLN B 1 140 ? 4.793 -9.57 -11.305 1 88.12 140 GLN B O 1
ATOM 2392 N N . PHE B 1 141 ? 4.188 -9.781 -13.555 1 89.25 141 PHE B N 1
ATOM 2393 C CA . PHE B 1 141 ? 4.27 -8.336 -13.766 1 89.25 141 PHE B CA 1
ATOM 2394 C C . PHE B 1 141 ? 2.887 -7.703 -13.711 1 89.25 141 PHE B C 1
ATOM 2396 O O . PHE B 1 141 ? 1.917 -8.266 -14.219 1 89.25 141 PHE B O 1
ATOM 2403 N N . VAL B 1 142 ? 2.904 -6.551 -13.109 1 92.25 142 VAL B N 1
ATOM 2404 C CA . VAL B 1 142 ? 1.664 -5.781 -13.086 1 92.25 142 VAL B CA 1
ATOM 2405 C C . VAL B 1 142 ? 1.581 -4.891 -14.32 1 92.25 142 VAL B C 1
ATOM 2407 O O . VAL B 1 142 ? 2.42 -4.008 -14.516 1 92.25 142 VAL B O 1
ATOM 2410 N N . GLY B 1 143 ? 0.613 -5.184 -15.117 1 89.38 143 GLY B N 1
ATOM 2411 C CA . GLY B 1 143 ? 0.402 -4.363 -16.297 1 89.38 143 GLY B CA 1
ATOM 2412 C C . GLY B 1 143 ? -0.317 -3.061 -16 1 89.38 143 GLY B C 1
ATOM 2413 O O . GLY B 1 143 ? -0.072 -2.045 -16.656 1 89.38 143 GLY B O 1
ATOM 2414 N N . GLU B 1 144 ? -1.198 -3.146 -15.008 1 92 144 GLU B N 1
ATOM 2415 C CA . GLU B 1 144 ? -1.998 -1.979 -14.641 1 92 144 GLU B CA 1
ATOM 2416 C C . GLU B 1 144 ? -2.354 -1.994 -13.156 1 92 144 GLU B C 1
ATOM 2418 O O . GLU B 1 144 ? -2.723 -3.035 -12.609 1 92 144 GLU B O 1
ATOM 2423 N N . THR B 1 145 ? -2.1 -0.891 -12.586 1 93.81 145 THR B N 1
ATOM 2424 C CA . THR B 1 145 ? -2.623 -0.672 -11.242 1 93.81 145 THR B CA 1
ATOM 2425 C C . THR B 1 145 ? -3.998 -0.013 -11.297 1 93.81 145 THR B C 1
ATOM 2427 O O . THR B 1 145 ? -4.113 1.166 -11.641 1 93.81 145 THR B O 1
ATOM 2430 N N . VAL B 1 146 ? -4.984 -0.763 -10.898 1 94.69 146 VAL B N 1
ATOM 2431 C CA . VAL B 1 146 ? -6.352 -0.262 -10.961 1 9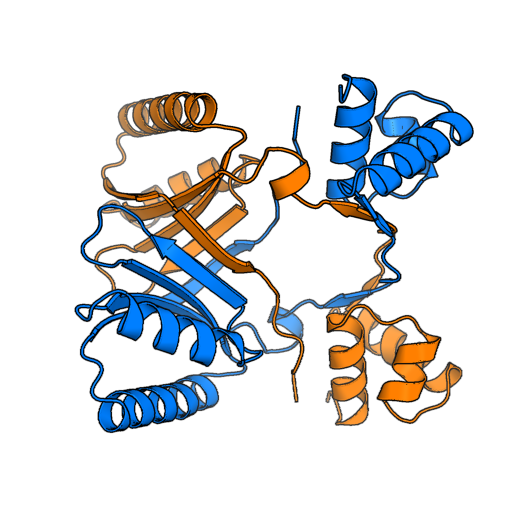4.69 146 VAL B CA 1
ATOM 2432 C C . VAL B 1 146 ? -6.676 0.527 -9.695 1 94.69 146 VAL B C 1
ATOM 2434 O O . VAL B 1 146 ? -7.332 1.569 -9.758 1 94.69 146 VAL B O 1
ATOM 2437 N N . LYS B 1 147 ? -6.203 0.002 -8.695 1 94.5 147 LYS B N 1
ATOM 2438 C CA . LYS B 1 147 ? -6.426 0.644 -7.402 1 94.5 147 LYS B CA 1
ATOM 2439 C C . LYS B 1 147 ? -5.211 0.494 -6.496 1 94.5 147 LYS B C 1
ATOM 2441 O O . LYS B 1 147 ? -4.594 -0.573 -6.445 1 94.5 147 LYS B O 1
ATOM 2446 N N . ASP B 1 148 ? -4.855 1.54 -5.84 1 92.06 148 ASP B N 1
ATOM 2447 C CA . ASP B 1 148 ? -3.766 1.591 -4.871 1 92.06 148 ASP B CA 1
ATOM 2448 C C . ASP B 1 148 ? -4.07 2.59 -3.756 1 92.06 148 ASP B C 1
ATOM 2450 O O . ASP B 1 148 ? -3.557 3.711 -3.762 1 92.06 148 ASP B O 1
ATOM 2454 N N . SER B 1 149 ? -4.945 2.188 -2.826 1 90.88 149 SER B N 1
ATOM 2455 C CA . SER B 1 149 ? -5.363 3.031 -1.711 1 90.88 149 SER B CA 1
ATOM 2456 C C . SER B 1 149 ? -5.566 2.209 -0.442 1 90.88 149 SER B C 1
ATOM 2458 O O . SER B 1 149 ? -5.633 0.979 -0.496 1 90.88 149 SER B O 1
ATOM 2460 N N . ARG B 1 150 ? -5.484 2.865 0.652 1 91.19 150 ARG B N 1
ATOM 2461 C CA . ARG B 1 150 ? -5.711 2.205 1.934 1 91.19 150 ARG B CA 1
ATOM 2462 C C . ARG B 1 150 ? -7.168 2.33 2.365 1 91.19 150 ARG B C 1
ATOM 2464 O O . ARG B 1 150 ? -7.828 3.326 2.061 1 91.19 150 ARG B O 1
ATOM 2471 N N . ARG B 1 151 ? -7.625 1.365 3.125 1 94.19 151 ARG B N 1
ATOM 2472 C CA . ARG B 1 151 ? -8.961 1.41 3.707 1 94.19 151 ARG B CA 1
ATOM 2473 C C . ARG B 1 151 ? -9.117 2.613 4.629 1 94.19 151 ARG B C 1
ATOM 2475 O O . ARG B 1 151 ? -8.219 2.924 5.41 1 94.19 151 ARG B O 1
ATOM 2482 N N . THR B 1 152 ? -10.305 3.258 4.531 1 93.62 152 THR B N 1
ATOM 2483 C CA . THR B 1 152 ? -10.516 4.438 5.367 1 93.62 152 THR B CA 1
ATOM 2484 C C . THR B 1 152 ? -11.727 4.254 6.27 1 93.62 152 THR B C 1
ATOM 2486 O O . THR B 1 152 ? -11.875 4.957 7.27 1 93.62 152 THR B O 1
ATOM 2489 N N . ILE B 1 153 ? -12.641 3.346 5.898 1 89.62 153 ILE B N 1
ATOM 2490 C CA . ILE B 1 153 ? -13.852 3.137 6.68 1 89.62 153 ILE B CA 1
ATOM 2491 C C . ILE B 1 153 ? -13.594 2.086 7.758 1 89.62 153 ILE B C 1
ATOM 2493 O O . ILE B 1 153 ? -13.398 0.909 7.449 1 89.62 153 ILE B O 1
ATOM 2497 N N . LEU B 1 154 ? -13.586 2.525 8.945 1 85.5 154 LEU B N 1
ATOM 2498 C CA . LEU B 1 154 ? -13.219 1.633 10.039 1 85.5 154 LEU B CA 1
ATOM 2499 C C . LEU B 1 154 ? -14.43 1.304 10.906 1 85.5 154 LEU B C 1
ATOM 2501 O O . LEU B 1 154 ? -14.344 0.458 11.797 1 85.5 154 LEU B O 1
ATOM 2505 N N . LEU B 1 155 ? -15.531 2.062 10.539 1 76.62 155 LEU B N 1
ATOM 2506 C CA . LEU B 1 155 ? -16.75 1.774 11.273 1 76.62 155 LEU B CA 1
ATOM 2507 C C . LEU B 1 155 ? -17.422 0.503 10.75 1 76.62 155 LEU B C 1
ATOM 2509 O O . LEU B 1 155 ? -17.406 0.244 9.539 1 76.62 155 LEU B O 1
#

InterPro domains:
  IPR000485 AsnC-type HTH domain [PR00033] (16-27)
  IPR000485 AsnC-type HTH domain [PR00033] (27-46)
  IPR011991 ArsR-like helix-turn-helix domain [cd00090] (3-69)
  IPR019888 Transcription regulator AsnC-like [SM00344] (2-111)
  IPR036388 Winged helix-like DNA-binding domain superfamily [G3DSA:1.10.10.10] (4-58)
  IPR036390 Winged helix DNA-binding domain superfamily [SSF46785] (3-52)